Protein AF-0000000079730088 (afdb_homodimer)

Foldseek 3Di:
DDDDDDDDDPVVVVVLVVVCVVVVHDSVVSVVVVVVVVQLVVLLVVLQVCVQVVNDDLCVSCVSSVHDSVVSVVSCVVVVNCVVPDPVVSCVVVVVVVVD/DDDDDDDDDPVVVVVLVVVCVVVVHDSVVSVVVVVVVVQLVVLLVVLQVCVQVVNDDLCVSCVSSVHDSVVSVVSCVVVVNCVVPDPVVSCVVVVVVVVD

Solvent-accessible surface area (backbone atoms only — not comparable to full-atom values): 10701 Å² total; per-residue (Å²): 105,53,72,49,65,35,73,34,54,59,66,57,55,50,46,48,51,53,50,9,58,73,65,74,47,53,59,49,58,37,49,50,52,14,32,55,48,7,45,48,51,51,27,40,51,51,22,51,52,36,39,74,73,62,75,39,52,70,65,50,25,8,56,56,38,68,49,51,56,71,56,36,52,52,52,34,48,77,66,64,64,44,77,80,58,53,70,66,65,57,41,57,62,48,53,56,53,72,74,96,104,53,72,48,68,36,72,34,54,59,67,56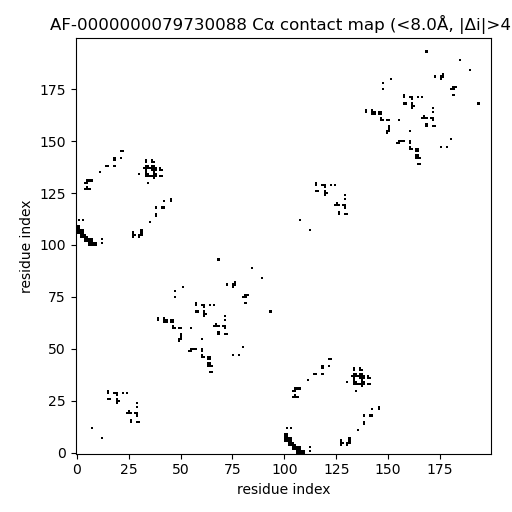,55,51,46,48,51,52,49,9,58,75,65,73,48,52,57,48,58,38,50,49,54,15,33,54,47,7,46,49,51,51,28,38,51,51,21,49,52,36,40,73,73,62,75,40,53,69,65,51,26,9,56,55,38,67,50,50,56,70,55,36,51,51,52,34,48,78,67,65,65,44,78,80,59,54,69,65,63,57,43,56,61,48,53,57,54,72,73,97

Nearest PDB structures (foldseek):
  7bhy-assembly1_A  TM=4.738E-01  e=1.564E+00  Bacillus subtilis subsp. subtilis str. 168
  7bhy-assembly2_C-2  TM=5.608E-01  e=4.029E+00  Bacillus subtilis subsp. subtilis str. 168
  7bhy-assembly1_B  TM=5.537E-01  e=4.811E+00  Bacillus subtilis subsp. subtilis str. 168
  6fal-assembly1_A  TM=3.778E-01  e=4.274E+00  Escherichia coli
  6o35-assembly1_B-2  TM=4.100E-01  e=5.745E+00  synthetic construct

InterPro domains:
  IPR005368 UPF0175 [PF03683] (29-95)

pLDDT: mean 87.79, std 20.15, range [32.09, 98.94]

Sequence (200 aa):
MPSISARVADETAADVDAVAELLDDDRSTTIRKALQEGLETLRIRVAVQRFQTGDVSVSEAAEIADCTVAEWLEIAHENNLTTQYAPEELADDAATVRELMPSISARVADETAADVDAVAELLDDDRSTTIRKALQEGLETLRIRVAVQRFQTGDVSVSEAAEIADCTVAEWLEIAHENNLTTQYAPEELADDAATVREL

Radius of gyration: 19.47 Å; Cα contacts (8 Å, |Δi|>4): 233; chains: 2; bounding box: 42×50×45 Å

Organism: NCBI:txid1457250

Structure (mmCIF, N/CA/C/O backbone):
data_AF-0000000079730088-model_v1
#
loop_
_entity.id
_entity.type
_entity.pdbx_description
1 polymer 'Uncharacterized protein'
#
loop_
_atom_site.group_PDB
_atom_site.id
_atom_site.type_symbol
_atom_site.label_atom_id
_atom_site.label_alt_id
_atom_site.label_comp_id
_atom_site.label_asym_id
_atom_site.label_entity_id
_atom_site.label_seq_id
_atom_site.pdbx_PDB_ins_code
_atom_site.Cartn_x
_atom_site.Cartn_y
_atom_site.Cartn_z
_atom_site.occupancy
_atom_site.B_iso_or_equiv
_atom_site.auth_seq_id
_atom_site.auth_comp_id
_atom_site.auth_asym_id
_atom_site.auth_atom_id
_atom_site.pdbx_PDB_model_num
ATOM 1 N N . MET A 1 1 ? 18.75 -0.177 13.523 1 88.94 1 MET A N 1
ATOM 2 C CA . MET A 1 1 ? 17.562 -0.76 12.922 1 88.94 1 MET A CA 1
ATOM 3 C C . MET A 1 1 ? 16.656 -1.362 13.992 1 88.94 1 MET A C 1
ATOM 5 O O . MET A 1 1 ? 16.953 -2.418 14.547 1 88.94 1 MET A O 1
ATOM 9 N N . PRO A 1 2 ? 15.664 -0.556 14.383 1 94.94 2 PRO A N 1
ATOM 10 C CA . PRO A 1 2 ? 14.742 -1.053 15.406 1 94.94 2 PRO A CA 1
ATOM 11 C C . PRO A 1 2 ? 13.789 -2.119 14.883 1 94.94 2 PRO A C 1
ATOM 13 O O . PRO A 1 2 ? 13.68 -2.307 13.664 1 94.94 2 PRO A O 1
ATOM 16 N N . SER A 1 3 ? 13.25 -2.867 15.875 1 96 3 SER A N 1
ATOM 17 C CA . SER A 1 3 ? 12.242 -3.863 15.531 1 96 3 SER A CA 1
ATOM 18 C C . SER A 1 3 ? 10.836 -3.297 15.672 1 96 3 SER A C 1
ATOM 20 O O . SER A 1 3 ? 10.539 -2.592 16.641 1 96 3 SER A O 1
ATOM 22 N N . ILE A 1 4 ? 9.969 -3.58 14.695 1 97 4 ILE A N 1
ATOM 23 C CA . ILE A 1 4 ? 8.555 -3.279 14.836 1 97 4 ILE A CA 1
ATOM 24 C C . ILE A 1 4 ? 7.777 -4.566 15.109 1 97 4 ILE A C 1
ATOM 26 O O . ILE A 1 4 ? 8.211 -5.652 14.711 1 97 4 ILE A O 1
ATOM 30 N N . SER A 1 5 ? 6.582 -4.414 15.82 1 96.88 5 SER A N 1
ATOM 31 C CA . SER A 1 5 ? 5.715 -5.555 16.109 1 96.88 5 SER A CA 1
ATOM 32 C C . SER A 1 5 ? 4.266 -5.117 16.281 1 96.88 5 SER A C 1
ATOM 34 O O . SER A 1 5 ? 3.998 -3.975 16.656 1 96.88 5 SER A O 1
ATOM 36 N N . ALA A 1 6 ? 3.422 -5.988 15.883 1 97.94 6 ALA A N 1
ATOM 37 C CA . ALA A 1 6 ? 1.988 -5.812 16.109 1 97.94 6 ALA A CA 1
ATOM 38 C C . ALA A 1 6 ? 1.261 -7.152 16.078 1 97.94 6 ALA A C 1
ATOM 40 O O . ALA A 1 6 ? 1.655 -8.07 15.359 1 97.94 6 ALA A O 1
ATOM 41 N N . ARG A 1 7 ? 0.267 -7.215 16.922 1 98.06 7 ARG A N 1
ATOM 42 C CA . ARG A 1 7 ? -0.634 -8.359 16.828 1 98.06 7 ARG A CA 1
ATOM 43 C C . ARG A 1 7 ? -1.602 -8.188 15.656 1 98.06 7 ARG A C 1
ATOM 45 O O . ARG A 1 7 ? -2.127 -7.094 15.43 1 98.06 7 ARG A O 1
ATOM 52 N N . VAL A 1 8 ? -1.726 -9.297 14.961 1 98.38 8 VAL A N 1
ATOM 53 C CA . VAL A 1 8 ? -2.557 -9.211 13.766 1 98.38 8 VAL A CA 1
ATOM 54 C C . VAL A 1 8 ? -3.574 -10.344 13.758 1 98.38 8 VAL A C 1
ATOM 56 O O . VAL A 1 8 ? -3.404 -11.344 14.461 1 98.38 8 VAL A O 1
ATOM 59 N N . ALA A 1 9 ? -4.684 -10.109 13 1 97.88 9 ALA A N 1
ATOM 60 C CA . ALA A 1 9 ? -5.637 -11.195 12.781 1 97.88 9 ALA A CA 1
ATOM 61 C C . ALA A 1 9 ? -4.957 -12.398 12.125 1 97.88 9 ALA A C 1
ATOM 63 O O . ALA A 1 9 ? -3.949 -12.242 11.438 1 97.88 9 ALA A O 1
ATOM 64 N N . ASP A 1 10 ? -5.52 -13.594 12.32 1 98.12 10 ASP A N 1
ATOM 65 C CA . ASP A 1 10 ? -4.988 -14.812 11.727 1 98.12 10 ASP A CA 1
ATOM 66 C C . ASP A 1 10 ? -4.918 -14.703 10.211 1 98.12 10 ASP A C 1
ATOM 68 O O . ASP A 1 10 ? -3.959 -15.172 9.586 1 98.12 10 ASP A O 1
ATOM 72 N N . GLU A 1 11 ? -5.883 -14.094 9.625 1 97.94 11 GLU A N 1
ATOM 73 C CA . GLU A 1 11 ? -5.945 -13.938 8.18 1 97.94 11 GLU A CA 1
ATOM 74 C C . GLU A 1 11 ? -4.793 -13.086 7.66 1 97.94 11 GLU A C 1
ATOM 76 O O . GLU A 1 11 ? -4.203 -13.391 6.625 1 97.94 11 GLU A O 1
ATOM 81 N N . THR A 1 12 ? -4.504 -12.023 8.359 1 98.44 12 THR A N 1
ATOM 82 C CA . THR A 1 12 ? -3.398 -11.156 7.965 1 98.44 12 THR A CA 1
ATOM 83 C C . THR A 1 12 ? -2.068 -11.898 8.055 1 98.44 12 THR A C 1
ATOM 85 O O . THR A 1 12 ? -1.218 -11.766 7.172 1 98.44 12 THR A O 1
ATOM 88 N N . ALA A 1 13 ? -1.907 -12.664 9.102 1 98.56 13 ALA A N 1
ATOM 89 C CA . ALA A 1 13 ? -0.69 -13.461 9.242 1 98.56 13 ALA A CA 1
ATOM 90 C C . ALA A 1 13 ? -0.552 -14.461 8.102 1 98.56 13 ALA A C 1
ATOM 92 O O . ALA A 1 13 ? 0.542 -14.656 7.57 1 98.56 13 ALA A O 1
ATOM 93 N N . ALA A 1 14 ? -1.654 -15.07 7.758 1 98.38 14 ALA A N 1
ATOM 94 C CA . ALA A 1 14 ? -1.646 -16 6.641 1 98.38 14 ALA A CA 1
ATOM 95 C C . ALA A 1 14 ? -1.31 -15.297 5.332 1 98.38 14 ALA A C 1
ATOM 97 O O . ALA A 1 14 ? -0.629 -15.859 4.469 1 98.38 14 ALA A O 1
ATOM 98 N N . ASP A 1 15 ? -1.795 -14.07 5.203 1 98.69 15 ASP A N 1
ATOM 99 C CA . ASP A 1 15 ? -1.517 -13.273 4.012 1 98.69 15 ASP A CA 1
ATOM 100 C C . ASP A 1 15 ? -0.03 -12.938 3.912 1 98.69 15 ASP A C 1
ATOM 102 O O . ASP A 1 15 ? 0.532 -12.906 2.816 1 98.69 15 ASP A O 1
ATOM 106 N N . VAL A 1 16 ? 0.618 -12.617 4.973 1 98.88 16 VAL A N 1
ATOM 107 C CA . VAL A 1 16 ? 2.055 -12.367 4.969 1 98.88 16 VAL A CA 1
ATOM 108 C C . VAL A 1 16 ? 2.789 -13.57 4.383 1 98.88 16 VAL A C 1
ATOM 110 O O . VAL A 1 16 ? 3.643 -13.422 3.504 1 98.88 16 VAL A O 1
ATOM 113 N N . ASP A 1 17 ? 2.375 -14.758 4.82 1 98.69 17 ASP A N 1
ATOM 114 C CA . ASP A 1 17 ? 3.037 -15.969 4.355 1 98.69 17 ASP A CA 1
ATOM 115 C C . ASP A 1 17 ? 2.758 -16.219 2.873 1 98.69 17 ASP A C 1
ATOM 117 O O . ASP A 1 17 ? 3.66 -16.594 2.121 1 98.69 17 ASP A O 1
ATOM 121 N N . ALA A 1 18 ? 1.492 -16.031 2.492 1 98.81 18 ALA A N 1
ATOM 122 C CA . ALA A 1 18 ? 1.122 -16.234 1.095 1 98.81 18 ALA A CA 1
ATOM 123 C C . ALA A 1 18 ? 1.873 -15.281 0.177 1 98.81 18 ALA A C 1
ATOM 125 O O . ALA A 1 18 ? 2.355 -15.68 -0.887 1 98.81 18 ALA A O 1
ATOM 126 N N . VAL A 1 19 ? 2.023 -14.039 0.552 1 98.88 19 VAL A N 1
ATOM 127 C CA . VAL A 1 19 ? 2.699 -13.031 -0.263 1 98.88 19 VAL A CA 1
ATOM 128 C C . VAL A 1 19 ? 4.203 -13.305 -0.276 1 98.88 19 VAL A C 1
ATOM 130 O O . VAL A 1 19 ? 4.863 -13.125 -1.302 1 98.88 19 VAL A O 1
ATOM 133 N N . ALA A 1 20 ? 4.715 -13.711 0.856 1 98.88 20 ALA A N 1
ATOM 134 C CA . ALA A 1 20 ? 6.125 -14.094 0.904 1 98.88 20 ALA A CA 1
ATOM 135 C C . ALA A 1 20 ? 6.43 -15.195 -0.109 1 98.88 20 ALA A C 1
ATOM 137 O O . ALA A 1 20 ? 7.461 -15.156 -0.784 1 98.88 20 ALA A O 1
ATOM 138 N N . GLU A 1 21 ? 5.496 -16.172 -0.146 1 98.69 21 GLU A N 1
ATOM 139 C CA . GLU A 1 21 ? 5.66 -17.25 -1.118 1 98.69 21 GLU A CA 1
ATOM 140 C C . GLU A 1 21 ? 5.582 -16.719 -2.547 1 98.69 21 GLU A C 1
ATOM 142 O O . GLU A 1 21 ? 6.398 -17.078 -3.395 1 98.69 21 GLU A O 1
ATOM 147 N N . LEU A 1 22 ? 4.582 -15.82 -2.76 1 98.44 22 LEU A N 1
ATOM 148 C CA . LEU A 1 22 ? 4.418 -15.234 -4.082 1 98.44 22 LEU A CA 1
ATOM 149 C C . LEU A 1 22 ? 5.695 -14.531 -4.527 1 98.44 22 LEU A C 1
ATOM 151 O O . LEU A 1 22 ? 6.066 -14.594 -5.703 1 98.44 22 LEU A O 1
ATOM 155 N N . LEU A 1 23 ? 6.418 -13.938 -3.609 1 98.44 23 LEU A N 1
ATOM 156 C CA . LEU A 1 23 ? 7.574 -13.102 -3.908 1 98.44 23 LEU A CA 1
ATOM 157 C C . LEU A 1 23 ? 8.867 -13.906 -3.812 1 98.44 23 LEU A C 1
ATOM 159 O O . LEU A 1 23 ? 9.945 -13.398 -4.121 1 98.44 23 LEU A O 1
ATOM 163 N N . ASP A 1 24 ? 8.734 -15.148 -3.443 1 98.19 24 ASP A N 1
ATOM 164 C CA . ASP A 1 24 ? 9.922 -15.945 -3.152 1 98.19 24 ASP A CA 1
ATOM 165 C C . ASP A 1 24 ? 10.836 -15.227 -2.162 1 98.19 24 ASP A C 1
ATOM 167 O O . ASP A 1 24 ? 12.039 -15.094 -2.406 1 98.19 24 ASP A O 1
ATOM 171 N N . ASP A 1 25 ? 10.359 -14.625 -1.109 1 98.44 25 ASP A N 1
ATOM 172 C CA . ASP A 1 25 ? 11.031 -13.898 -0.034 1 98.44 25 ASP A CA 1
ATOM 173 C C . ASP A 1 25 ? 10.82 -14.594 1.31 1 98.44 25 ASP A C 1
ATOM 175 O O . ASP A 1 25 ? 10 -15.508 1.419 1 98.44 25 ASP A O 1
ATOM 179 N N . ASP A 1 26 ? 11.602 -14.211 2.25 1 98.44 26 ASP A N 1
ATOM 180 C CA . ASP A 1 26 ? 11.297 -14.656 3.604 1 98.44 26 ASP A CA 1
ATOM 181 C C . ASP A 1 26 ? 10.281 -13.734 4.273 1 98.44 26 ASP A C 1
ATOM 183 O O . ASP A 1 26 ? 10.047 -12.617 3.807 1 98.44 26 ASP A O 1
ATOM 187 N N . ARG A 1 27 ? 9.719 -14.18 5.27 1 98.25 27 ARG A N 1
ATOM 188 C CA . ARG A 1 27 ? 8.633 -13.508 5.977 1 98.25 27 ARG A CA 1
ATOM 189 C C . ARG A 1 27 ? 9.047 -12.109 6.414 1 98.25 27 ARG A C 1
ATOM 191 O O . ARG A 1 27 ? 8.289 -11.148 6.23 1 98.25 27 ARG A O 1
ATOM 198 N N . SER A 1 28 ? 10.234 -11.93 6.941 1 98.19 28 SER A N 1
ATOM 199 C CA . SER A 1 28 ? 10.68 -10.648 7.477 1 98.19 28 SER A CA 1
ATOM 200 C C . SER A 1 28 ? 10.852 -9.609 6.371 1 98.19 28 SER A C 1
ATOM 202 O O . SER A 1 28 ? 10.516 -8.438 6.555 1 98.19 28 SER A O 1
ATOM 204 N N . THR A 1 29 ? 11.383 -10.109 5.285 1 98.56 29 THR A N 1
ATOM 205 C CA . THR A 1 29 ? 11.539 -9.242 4.121 1 98.56 29 THR A CA 1
ATOM 206 C C . THR A 1 29 ? 10.18 -8.805 3.58 1 98.56 29 THR A C 1
ATOM 208 O O . THR A 1 29 ? 9.984 -7.641 3.24 1 98.56 29 THR A O 1
ATOM 211 N N . THR A 1 30 ? 9.242 -9.711 3.521 1 98.81 30 THR A N 1
ATOM 212 C CA . THR A 1 30 ? 7.895 -9.422 3.039 1 98.81 30 THR A CA 1
ATOM 213 C C . THR A 1 30 ? 7.195 -8.422 3.953 1 98.81 30 THR A C 1
ATOM 215 O O . THR A 1 30 ? 6.527 -7.5 3.479 1 98.81 30 THR A O 1
ATOM 218 N N . ILE A 1 31 ? 7.352 -8.578 5.219 1 98.81 31 ILE A N 1
ATOM 219 C CA . ILE A 1 31 ? 6.773 -7.648 6.184 1 98.81 31 ILE A CA 1
ATOM 220 C C . ILE A 1 31 ? 7.332 -6.246 5.949 1 98.81 31 ILE A C 1
ATOM 222 O O . ILE A 1 31 ? 6.578 -5.27 5.918 1 98.81 31 ILE A O 1
ATOM 226 N N . ARG A 1 32 ? 8.648 -6.16 5.688 1 98.62 32 ARG A N 1
ATOM 227 C CA . ARG A 1 32 ? 9.281 -4.855 5.484 1 98.62 32 ARG A CA 1
ATOM 228 C C . ARG A 1 32 ? 8.773 -4.199 4.207 1 98.62 32 ARG A C 1
ATOM 230 O O . ARG A 1 32 ? 8.445 -3.008 4.203 1 98.62 32 ARG A O 1
ATOM 237 N N . LYS A 1 33 ? 8.734 -5 3.172 1 98.81 33 LYS A N 1
ATOM 238 C CA . LYS A 1 33 ? 8.25 -4.477 1.897 1 98.81 33 LYS A CA 1
ATOM 239 C C . LYS A 1 33 ? 6.793 -4.039 2 1 98.81 33 LYS A C 1
ATOM 241 O O . LYS A 1 33 ? 6.422 -2.971 1.512 1 98.81 33 LYS A O 1
ATOM 246 N N . ALA A 1 34 ? 5.961 -4.863 2.605 1 98.88 34 ALA A N 1
ATOM 247 C CA . ALA A 1 34 ? 4.539 -4.551 2.752 1 98.88 34 ALA A CA 1
ATOM 248 C C . ALA A 1 34 ? 4.34 -3.307 3.615 1 98.88 34 ALA A C 1
ATOM 250 O O . ALA A 1 34 ? 3.51 -2.451 3.297 1 98.88 34 ALA A O 1
ATOM 251 N N . LEU A 1 35 ? 5.078 -3.238 4.699 1 98.88 35 LEU A N 1
ATOM 252 C CA . LEU A 1 35 ? 4.977 -2.086 5.59 1 98.88 35 LEU A CA 1
ATOM 253 C C . LEU A 1 35 ? 5.316 -0.797 4.848 1 98.88 35 LEU A C 1
ATOM 255 O O . LEU A 1 35 ? 4.602 0.202 4.973 1 98.88 35 LEU A O 1
ATOM 259 N N . GLN A 1 36 ? 6.418 -0.808 4.051 1 98.81 36 GLN A N 1
ATOM 260 C CA . GLN A 1 36 ? 6.844 0.367 3.297 1 98.81 36 GLN A CA 1
ATOM 261 C C . GLN A 1 36 ? 5.773 0.792 2.293 1 98.81 36 GLN A C 1
ATOM 263 O O . GLN A 1 36 ? 5.41 1.967 2.227 1 98.81 36 GLN A O 1
ATOM 268 N N . GLU A 1 37 ? 5.27 -0.203 1.6 1 98.88 37 GLU A N 1
ATOM 269 C CA . GLU A 1 37 ? 4.211 0.088 0.638 1 98.88 37 GLU A CA 1
ATOM 270 C C . GLU A 1 37 ? 2.965 0.626 1.335 1 98.88 37 GLU A C 1
ATOM 272 O O . GLU A 1 37 ? 2.32 1.552 0.837 1 98.88 37 GLU A O 1
ATOM 277 N N . GLY A 1 38 ? 2.568 0.014 2.426 1 98.88 38 GLY A N 1
ATOM 278 C CA . GLY A 1 38 ? 1.374 0.408 3.154 1 98.88 38 GLY A CA 1
ATOM 279 C C . GLY A 1 38 ? 1.468 1.802 3.744 1 98.88 38 GLY A C 1
ATOM 280 O O . GLY A 1 38 ? 0.49 2.553 3.736 1 98.88 38 GLY A O 1
ATOM 281 N N . LEU A 1 39 ? 2.666 2.102 4.27 1 98.94 39 LEU A N 1
ATOM 282 C CA . LEU A 1 39 ? 2.865 3.439 4.816 1 98.94 39 LEU A CA 1
ATOM 283 C C . LEU A 1 39 ? 2.738 4.496 3.723 1 98.94 39 LEU A C 1
ATOM 285 O O . LEU A 1 39 ? 2.133 5.547 3.939 1 98.94 39 LEU A O 1
ATOM 289 N N . GLU A 1 40 ? 3.34 4.242 2.568 1 98.81 40 GLU A N 1
ATOM 290 C CA . GLU A 1 40 ? 3.203 5.156 1.438 1 98.81 40 GLU A CA 1
ATOM 291 C C . GLU A 1 40 ? 1.738 5.336 1.05 1 98.81 40 GLU A C 1
ATOM 293 O O . GLU A 1 40 ? 1.277 6.461 0.849 1 98.81 40 GLU A O 1
ATOM 298 N N . THR A 1 41 ? 0.996 4.277 1.033 1 98.75 41 THR A N 1
ATOM 299 C CA . THR A 1 41 ? -0.417 4.301 0.67 1 98.75 41 THR A CA 1
ATOM 300 C C . THR A 1 41 ? -1.218 5.133 1.667 1 98.75 41 THR A C 1
ATOM 302 O O . THR A 1 41 ? -2.057 5.945 1.272 1 98.75 41 THR A O 1
ATOM 305 N N . LEU A 1 42 ? -0.966 4.938 2.893 1 98.88 42 LEU A N 1
ATOM 306 C CA . LEU A 1 42 ? -1.697 5.652 3.934 1 98.88 42 LEU A CA 1
ATOM 307 C C . LEU A 1 42 ? -1.385 7.145 3.891 1 98.88 42 LEU A C 1
ATOM 309 O O . LEU A 1 42 ? -2.279 7.977 4.059 1 98.88 42 LEU A O 1
ATOM 313 N N . ARG A 1 43 ? -0.088 7.488 3.676 1 98.88 43 ARG A N 1
ATOM 314 C CA . ARG A 1 43 ? 0.285 8.891 3.533 1 98.88 43 ARG A CA 1
ATOM 315 C C . ARG A 1 43 ? -0.481 9.547 2.389 1 98.88 43 ARG A C 1
ATOM 317 O O . ARG A 1 43 ? -1.015 10.648 2.543 1 98.88 43 ARG A O 1
ATOM 324 N N . ILE A 1 44 ? -0.52 8.883 1.31 1 98.75 44 ILE A N 1
ATOM 325 C CA . ILE A 1 44 ? -1.167 9.422 0.12 1 98.75 44 ILE A CA 1
ATOM 326 C C . ILE A 1 44 ? -2.66 9.609 0.383 1 98.75 44 ILE A C 1
ATOM 328 O O . ILE A 1 44 ? -3.248 10.617 -0.008 1 98.75 44 ILE A O 1
ATOM 332 N N . ARG A 1 45 ? -3.273 8.648 1.023 1 98.56 45 ARG A N 1
ATOM 333 C CA . ARG A 1 45 ? -4.695 8.742 1.334 1 98.56 45 ARG A CA 1
ATOM 334 C C . ARG A 1 45 ? -4.992 9.961 2.199 1 98.56 45 ARG A C 1
ATOM 336 O O . ARG A 1 45 ? -5.965 10.68 1.961 1 98.56 45 ARG A O 1
ATOM 343 N N . VAL A 1 46 ? -4.184 10.156 3.172 1 98.62 46 VAL A N 1
ATOM 344 C CA . VAL A 1 46 ? -4.352 11.32 4.035 1 98.62 46 VAL A CA 1
ATOM 345 C C . VAL A 1 46 ? -4.176 12.602 3.221 1 98.62 46 VAL A C 1
ATOM 347 O O . VAL A 1 46 ? -4.973 13.539 3.334 1 98.62 46 VAL A O 1
ATOM 350 N N . ALA A 1 47 ? -3.068 12.641 2.439 1 98.62 47 ALA A N 1
ATOM 351 C CA . ALA A 1 47 ? -2.777 13.812 1.617 1 98.62 47 ALA A CA 1
ATOM 352 C C . ALA A 1 47 ? -3.932 14.117 0.667 1 98.62 47 ALA A C 1
ATOM 354 O O . ALA A 1 47 ? -4.348 15.273 0.532 1 98.62 47 ALA A O 1
ATOM 355 N N . VAL A 1 48 ? -4.473 13.109 0.06 1 98.19 48 VAL A N 1
ATOM 356 C CA . VAL A 1 48 ? -5.578 13.258 -0.88 1 98.19 48 VAL A CA 1
ATOM 357 C C . VAL A 1 48 ? -6.797 13.828 -0.16 1 98.19 48 VAL A C 1
ATOM 359 O O . VAL A 1 48 ? -7.438 14.758 -0.651 1 98.19 48 VAL A O 1
ATOM 362 N N . GLN A 1 49 ? -7.113 13.281 0.951 1 97.94 49 GLN A N 1
ATOM 363 C CA . GLN A 1 49 ? -8.273 13.727 1.719 1 97.94 49 GLN A CA 1
ATOM 364 C C . GLN A 1 49 ? -8.133 15.188 2.127 1 97.94 49 GLN A C 1
ATOM 366 O O . GLN A 1 49 ? -9.062 15.984 1.944 1 97.94 49 GLN A O 1
ATOM 371 N N . ARG A 1 50 ? -6.98 15.492 2.658 1 97.75 50 ARG A N 1
ATOM 372 C CA . ARG A 1 50 ? -6.773 16.844 3.148 1 97.75 50 ARG A CA 1
ATOM 373 C C . ARG A 1 50 ? -6.723 17.844 1.995 1 97.75 50 ARG A C 1
ATOM 375 O O . ARG A 1 50 ? -7.16 18.984 2.139 1 97.75 50 ARG A O 1
ATOM 382 N N . PHE A 1 51 ? -6.18 17.438 0.916 1 97 51 PHE A N 1
ATOM 383 C CA . PHE A 1 51 ? -6.141 18.281 -0.269 1 97 51 PHE A CA 1
ATOM 384 C C . PHE A 1 51 ? -7.543 18.5 -0.832 1 97 51 PHE A C 1
ATOM 386 O O . PHE A 1 51 ? -7.91 19.625 -1.189 1 97 51 PHE A O 1
ATOM 393 N N . GLN A 1 52 ? -8.281 17.484 -0.903 1 95.31 52 GLN A N 1
ATOM 394 C CA . GLN A 1 52 ? -9.648 17.516 -1.426 1 95.31 52 GLN A CA 1
ATOM 395 C C . GLN A 1 52 ? -10.523 18.453 -0.603 1 95.31 52 GLN A C 1
ATOM 397 O O . GLN A 1 52 ? -11.406 19.125 -1.146 1 95.31 52 GLN A O 1
ATOM 402 N N . THR A 1 53 ? -10.312 18.531 0.702 1 95.56 53 THR A N 1
ATOM 403 C CA . THR A 1 53 ? -11.125 19.359 1.589 1 95.56 53 THR A CA 1
ATOM 404 C C . THR A 1 53 ? -10.594 20.797 1.619 1 95.56 53 THR A C 1
ATOM 406 O O . THR A 1 53 ? -11.203 21.672 2.238 1 95.56 53 THR A O 1
ATOM 409 N N . GLY A 1 54 ? -9.43 20.938 1.031 1 94 54 GLY A N 1
ATOM 410 C CA . GLY A 1 54 ? -8.844 22.281 0.985 1 94 54 GLY A CA 1
ATOM 411 C C . GLY A 1 54 ? -8.047 22.625 2.227 1 94 54 GLY A C 1
ATOM 412 O O . GLY A 1 54 ? -7.707 23.781 2.453 1 94 54 GLY A O 1
ATOM 413 N N . ASP A 1 55 ? -7.699 21.625 2.99 1 96.81 55 ASP A N 1
ATOM 414 C CA . ASP A 1 55 ? -7.008 21.828 4.258 1 96.81 55 ASP A CA 1
ATOM 415 C C . ASP A 1 55 ? -5.516 22.078 4.039 1 96.81 55 ASP A C 1
ATOM 417 O O . ASP A 1 55 ? -4.828 22.594 4.922 1 96.81 55 ASP A O 1
ATOM 421 N N . VAL A 1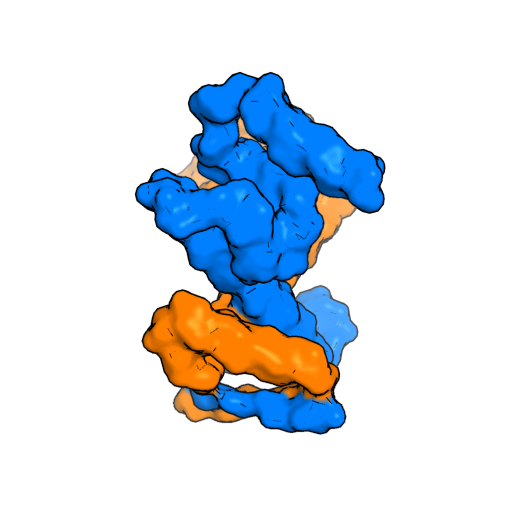 56 ? -5.027 21.656 2.871 1 97 56 VAL A N 1
ATOM 422 C CA . VAL A 1 56 ? -3.594 21.781 2.631 1 97 56 VAL A CA 1
ATOM 423 C C . VAL A 1 56 ? -3.348 22.266 1.204 1 97 56 VAL A C 1
ATOM 425 O O . VAL A 1 56 ? -4.184 22.062 0.32 1 97 56 VAL A O 1
ATOM 428 N N . SER A 1 57 ? -2.195 22.938 1.013 1 95.75 57 SER A N 1
ATOM 429 C CA . SER A 1 57 ? -1.731 23.359 -0.308 1 95.75 57 SER A CA 1
ATOM 430 C C . SER A 1 57 ? -1.082 22.203 -1.054 1 95.75 57 SER A C 1
ATOM 432 O O . SER A 1 57 ? -0.911 21.109 -0.496 1 95.75 57 SER A O 1
ATOM 434 N N . VAL A 1 58 ? -0.76 22.5 -2.238 1 95.44 58 VAL A N 1
ATOM 435 C CA . VAL A 1 58 ? -0.051 21.531 -3.064 1 95.44 58 VAL A CA 1
ATOM 436 C C . VAL A 1 58 ? 1.242 21.109 -2.371 1 95.44 58 VAL A C 1
ATOM 438 O O . VAL A 1 58 ? 1.536 19.922 -2.264 1 95.44 58 VAL A O 1
ATOM 441 N N . SER A 1 59 ? 2.012 22.031 -1.868 1 96.81 59 SER A N 1
ATOM 442 C CA . SER A 1 59 ? 3.303 21.75 -1.246 1 96.81 59 SER A CA 1
ATOM 443 C C . SER A 1 59 ? 3.131 20.984 0.058 1 96.81 59 SER A C 1
ATOM 445 O O . SER A 1 59 ? 3.916 20.078 0.363 1 96.81 59 SER A O 1
ATOM 447 N N . GLU A 1 60 ? 2.105 21.297 0.775 1 97.94 60 GLU A N 1
ATOM 448 C CA . GLU A 1 60 ? 1.826 20.594 2.027 1 97.94 60 GLU A CA 1
ATOM 449 C C . GLU A 1 60 ? 1.379 19.172 1.771 1 97.94 60 GLU A C 1
ATOM 451 O O . GLU A 1 60 ? 1.764 18.25 2.502 1 97.94 60 GLU A O 1
ATOM 456 N N . ALA A 1 61 ? 0.55 19.031 0.821 1 98.31 61 ALA A N 1
ATOM 457 C CA . ALA A 1 61 ? 0.106 17.688 0.448 1 98.31 61 ALA A CA 1
ATOM 458 C C . ALA A 1 61 ? 1.287 16.812 0.037 1 98.31 61 ALA A C 1
ATOM 460 O O . ALA A 1 61 ? 1.388 15.656 0.456 1 98.31 61 ALA A O 1
ATOM 461 N N . ALA A 1 62 ? 2.176 17.406 -0.751 1 98.31 62 ALA A N 1
ATOM 462 C CA . ALA A 1 62 ? 3.389 16.703 -1.151 1 98.31 62 ALA A CA 1
ATOM 463 C C . ALA A 1 62 ? 4.219 16.297 0.066 1 98.31 62 ALA A C 1
ATOM 465 O O . ALA A 1 62 ? 4.77 15.203 0.118 1 98.31 62 ALA A O 1
ATOM 466 N N . GLU A 1 63 ? 4.309 17.156 0.979 1 98.56 63 GLU A N 1
ATOM 467 C CA . GLU A 1 63 ? 5.043 16.875 2.211 1 98.56 63 GLU A CA 1
ATOM 468 C C . GLU A 1 63 ? 4.41 15.727 2.984 1 98.56 63 GLU A C 1
ATOM 470 O O . GLU A 1 63 ? 5.109 14.836 3.467 1 98.56 63 GLU A O 1
ATOM 475 N N . ILE A 1 64 ? 3.088 15.758 3.088 1 98.62 64 ILE A N 1
ATOM 476 C CA . ILE A 1 64 ? 2.367 14.695 3.779 1 98.62 64 ILE A CA 1
ATOM 477 C C . ILE A 1 64 ? 2.605 13.359 3.068 1 98.62 64 ILE A C 1
ATOM 479 O O . IL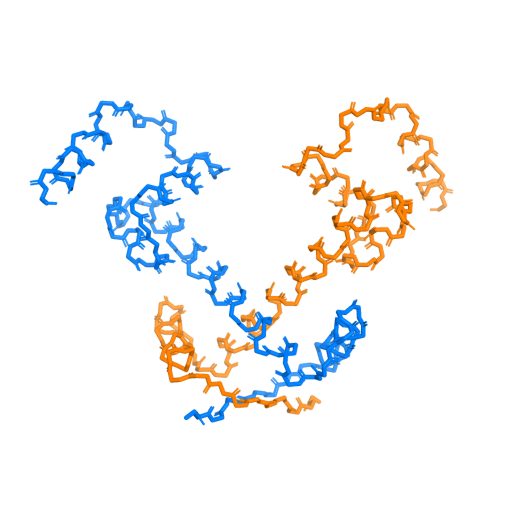E A 1 64 ? 2.906 12.352 3.709 1 98.62 64 ILE A O 1
ATOM 483 N N . ALA A 1 65 ? 2.512 13.352 1.785 1 98.69 65 ALA A N 1
ATOM 484 C CA . ALA A 1 65 ? 2.67 12.156 0.964 1 98.69 65 ALA A CA 1
ATOM 485 C C . ALA A 1 65 ? 4.133 11.734 0.891 1 98.69 65 ALA A C 1
ATOM 487 O O . ALA A 1 65 ? 4.445 10.625 0.447 1 98.69 65 ALA A O 1
ATOM 488 N N . ASP A 1 66 ? 4.996 12.57 1.341 1 98.38 66 ASP A N 1
ATOM 489 C CA . ASP A 1 66 ? 6.438 12.352 1.306 1 98.38 66 ASP A CA 1
ATOM 490 C C . ASP A 1 66 ? 6.926 12.133 -0.126 1 98.38 66 ASP A C 1
ATOM 492 O O . ASP A 1 66 ? 7.578 11.133 -0.421 1 98.38 66 ASP A O 1
ATOM 496 N N . CYS A 1 67 ? 6.633 13.086 -0.947 1 98.25 67 CYS A N 1
ATOM 497 C CA . CYS A 1 67 ? 7.016 13.047 -2.354 1 98.25 67 CYS A CA 1
ATOM 498 C C . CYS A 1 67 ? 7.277 14.453 -2.883 1 98.25 67 CYS A C 1
ATOM 500 O O . CYS A 1 67 ? 7.074 15.438 -2.17 1 98.25 67 CYS A O 1
ATOM 502 N N . THR A 1 68 ? 7.797 14.492 -4.078 1 97.81 68 THR A N 1
ATOM 503 C CA . THR A 1 68 ? 8.008 15.797 -4.695 1 97.81 68 THR A CA 1
ATOM 504 C C . THR A 1 68 ? 6.684 16.422 -5.121 1 97.81 68 THR A C 1
ATOM 506 O O . THR A 1 68 ? 5.68 15.719 -5.258 1 97.81 68 THR A O 1
ATOM 509 N N . VAL A 1 69 ? 6.672 17.688 -5.336 1 96.88 69 VAL A N 1
ATOM 510 C CA . VAL A 1 69 ? 5.488 18.391 -5.824 1 96.88 69 VAL A CA 1
ATOM 511 C C . VAL A 1 69 ? 5.066 17.812 -7.172 1 96.88 69 VAL A C 1
ATOM 513 O O . VAL A 1 69 ? 3.873 17.625 -7.426 1 96.88 69 VAL A O 1
ATOM 516 N N . ALA A 1 70 ? 6.039 17.469 -7.965 1 96 70 ALA A N 1
ATOM 517 C CA . ALA A 1 70 ? 5.738 16.891 -9.273 1 96 70 ALA A CA 1
ATOM 518 C C . ALA A 1 70 ? 5.008 15.562 -9.141 1 96 70 ALA A C 1
ATOM 520 O O . ALA A 1 70 ? 4.02 15.312 -9.836 1 96 70 ALA A O 1
ATOM 521 N N . GLU A 1 71 ? 5.473 14.789 -8.25 1 97.56 71 GLU A N 1
ATOM 522 C CA . GLU A 1 71 ? 4.832 13.5 -7.984 1 97.56 71 GLU A CA 1
ATOM 523 C C . GLU A 1 71 ? 3.428 13.688 -7.422 1 97.56 71 GLU A C 1
ATOM 525 O O . GLU A 1 71 ? 2.502 12.961 -7.793 1 97.56 71 GLU A O 1
ATOM 530 N N . TRP A 1 72 ? 3.289 14.625 -6.582 1 97.62 72 TRP A N 1
ATOM 531 C CA . TRP A 1 72 ? 1.979 14.898 -6.004 1 97.62 72 TRP A CA 1
ATOM 532 C C . TRP A 1 72 ? 0.992 15.344 -7.078 1 97.62 72 TRP A C 1
ATOM 534 O O . TRP A 1 72 ? -0.164 14.914 -7.082 1 97.62 72 TRP A O 1
ATOM 544 N N . LEU A 1 73 ? 1.403 16.141 -7.938 1 94.88 73 LEU A N 1
ATOM 545 C CA . LEU A 1 73 ? 0.515 16.625 -8.992 1 94.88 73 LEU A CA 1
ATOM 546 C C . LEU A 1 73 ? 0.034 15.477 -9.867 1 94.88 73 LEU A C 1
ATOM 548 O O . LEU A 1 73 ? -1.11 15.477 -10.32 1 94.88 73 LEU A O 1
ATOM 552 N N . GLU A 1 74 ? 0.904 14.523 -10.086 1 94.62 74 GLU A N 1
ATOM 553 C CA . GLU A 1 74 ? 0.49 13.32 -10.797 1 94.62 74 GLU A CA 1
ATOM 554 C C . GLU A 1 74 ? -0.551 12.539 -10 1 94.62 74 GLU A C 1
ATOM 556 O O . GLU A 1 74 ? -1.563 12.102 -10.555 1 94.62 74 GLU A O 1
ATOM 561 N N . ILE A 1 75 ? -0.308 12.375 -8.781 1 96.19 75 ILE A N 1
ATOM 562 C CA . ILE A 1 75 ? -1.224 11.664 -7.891 1 96.19 75 ILE A CA 1
ATOM 563 C C . ILE A 1 75 ? -2.572 12.383 -7.863 1 96.19 75 ILE A C 1
ATOM 565 O O . ILE A 1 75 ? -3.623 11.742 -7.969 1 96.19 75 ILE A O 1
ATOM 569 N N . ALA A 1 76 ? -2.514 13.688 -7.703 1 94.81 76 ALA A N 1
ATOM 570 C CA . ALA A 1 76 ? -3.729 14.5 -7.672 1 94.81 76 ALA A CA 1
ATOM 571 C C . ALA A 1 76 ? -4.523 14.359 -8.969 1 94.81 76 ALA A C 1
ATOM 573 O O . ALA A 1 76 ? -5.75 14.266 -8.938 1 94.81 76 ALA A O 1
ATOM 574 N N . HIS A 1 77 ? -3.805 14.352 -10.055 1 90.44 77 HIS A N 1
ATOM 575 C CA . HIS A 1 77 ? -4.445 14.172 -11.359 1 90.44 77 HIS A CA 1
ATOM 576 C C . HIS A 1 77 ? -5.129 12.812 -11.453 1 90.44 77 HIS A C 1
ATOM 578 O O . HIS A 1 77 ? -6.289 12.727 -11.859 1 90.44 77 HIS A O 1
ATOM 584 N N . GLU A 1 78 ? -4.473 11.812 -11.039 1 89.69 78 GLU A N 1
ATOM 585 C CA . GLU A 1 78 ? -5 10.453 -11.094 1 89.69 78 GLU A CA 1
ATOM 586 C C . GLU A 1 78 ? -6.223 10.297 -10.195 1 89.69 78 GLU A C 1
ATOM 588 O O . GLU A 1 78 ? -7.074 9.445 -10.445 1 89.69 78 GLU A O 1
ATOM 593 N N . ASN A 1 79 ? -6.234 11.109 -9.203 1 92.06 79 ASN A N 1
ATOM 594 C CA . ASN A 1 79 ? -7.359 11.07 -8.273 1 92.06 79 ASN A CA 1
ATOM 595 C C . ASN A 1 79 ? -8.406 12.133 -8.617 1 92.06 79 ASN A C 1
ATOM 597 O O . ASN A 1 79 ? -9.281 12.43 -7.805 1 92.06 79 ASN A O 1
ATOM 601 N N . ASN A 1 80 ? -8.234 12.781 -9.734 1 89.62 80 ASN A N 1
ATOM 602 C CA . ASN A 1 80 ? -9.18 13.75 -10.281 1 89.62 80 ASN A CA 1
ATOM 603 C C . ASN A 1 80 ? -9.328 14.969 -9.375 1 89.62 80 ASN A C 1
ATOM 605 O O . ASN A 1 80 ? -10.438 15.453 -9.156 1 89.62 80 ASN A O 1
ATOM 609 N N . LEU A 1 81 ? -8.359 15.414 -8.836 1 90.88 81 LEU A N 1
ATOM 610 C CA . LEU A 1 81 ? -8.391 16.547 -7.914 1 90.88 81 LEU A CA 1
ATOM 611 C C . LEU A 1 81 ? -7.953 17.828 -8.617 1 90.88 81 LEU A C 1
ATOM 613 O O . LEU A 1 81 ? -8.039 18.922 -8.039 1 90.88 81 LEU A O 1
ATOM 617 N N . THR A 1 82 ? -7.305 17.859 -9.688 1 80.56 82 THR A N 1
ATOM 618 C CA . THR A 1 82 ? -6.738 19.016 -10.359 1 80.56 82 THR A CA 1
ATOM 619 C C . THR A 1 82 ? -7.668 19.516 -11.461 1 80.56 82 THR A C 1
ATOM 621 O O . THR A 1 82 ? -7.352 20.469 -12.164 1 80.56 82 THR A O 1
ATOM 624 N N . THR A 1 83 ? -8.852 18.969 -11.617 1 63.03 83 THR A N 1
ATOM 625 C CA . THR A 1 83 ? -9.656 19.484 -12.727 1 63.03 83 THR A CA 1
ATOM 626 C C . THR A 1 83 ? -9.711 21 -12.688 1 63.03 83 THR A C 1
ATOM 628 O O . THR A 1 83 ? -9.664 21.656 -13.734 1 63.03 83 THR A O 1
ATOM 631 N N . GLN A 1 84 ? -10.047 21.453 -11.516 1 53.44 84 GLN A N 1
ATOM 632 C CA . GLN A 1 84 ? -10.383 22.875 -11.547 1 53.44 84 GLN A CA 1
ATOM 633 C C . GLN A 1 84 ? -9.133 23.734 -11.711 1 53.44 84 GLN A C 1
ATOM 635 O O . GLN A 1 84 ? -9.227 24.953 -11.891 1 53.44 84 GLN A O 1
ATOM 640 N N . TYR A 1 85 ? -7.988 23.312 -11.164 1 51.12 85 TYR A N 1
ATOM 641 C CA . TYR A 1 85 ? -6.887 24.266 -11.141 1 51.12 85 TYR A CA 1
ATOM 642 C C . TYR A 1 85 ? -6.25 24.406 -12.516 1 51.12 85 TYR A C 1
ATOM 644 O O . TYR A 1 85 ? -5.957 23.406 -13.172 1 51.12 85 TYR A O 1
ATOM 652 N N . ALA A 1 86 ? -6.527 25.453 -13.203 1 45.84 86 ALA A N 1
ATOM 653 C CA . ALA A 1 86 ? -5.84 25.906 -14.414 1 45.84 86 ALA A CA 1
ATOM 654 C C . ALA A 1 86 ? -4.34 25.656 -14.32 1 45.84 86 ALA A C 1
ATOM 656 O O . ALA A 1 86 ? -3.746 25.797 -13.25 1 45.84 86 ALA A O 1
ATOM 657 N N . PRO A 1 87 ? -3.688 24.75 -15.211 1 47.75 87 PRO A N 1
ATOM 658 C CA . PRO A 1 87 ? -2.232 24.594 -15.258 1 47.75 87 PRO A CA 1
ATOM 659 C C . PRO A 1 87 ? -1.486 25.844 -14.805 1 47.75 87 PRO A C 1
ATOM 661 O O . PRO A 1 87 ? -0.371 25.75 -14.281 1 47.75 87 PRO A O 1
ATOM 664 N N . GLU A 1 88 ? -1.99 26.922 -15.125 1 44.38 88 GLU A N 1
ATOM 665 C CA . GLU A 1 88 ? -1.357 28.219 -14.859 1 44.38 88 GLU A CA 1
ATOM 666 C C . GLU A 1 88 ? -1.222 28.469 -13.367 1 44.38 88 GLU A C 1
ATOM 668 O O . GLU A 1 88 ? -0.257 29.094 -12.922 1 44.38 88 GLU A O 1
ATOM 673 N N . GLU A 1 89 ? -2.168 28.141 -12.594 1 48.19 89 GLU A N 1
ATOM 674 C CA . GLU A 1 89 ? -2.064 28.438 -11.164 1 48.19 89 GLU A CA 1
ATOM 675 C C . GLU A 1 89 ? -1.162 27.422 -10.461 1 48.19 89 GLU A C 1
ATOM 677 O O . GLU A 1 89 ? -0.505 27.75 -9.469 1 48.19 89 GLU A O 1
ATOM 682 N N . LEU A 1 90 ? -1.111 26.188 -10.859 1 49.97 90 LEU A N 1
ATOM 683 C CA . LEU A 1 90 ? -0.172 25.203 -10.328 1 49.97 90 LEU A CA 1
ATOM 684 C C . LEU A 1 90 ? 1.25 25.516 -10.781 1 49.97 90 LEU A C 1
ATOM 686 O O . LEU A 1 90 ? 2.211 25.266 -10.055 1 49.97 90 LEU A O 1
ATOM 690 N N . ALA A 1 91 ? 1.44 25.922 -12 1 47 91 ALA A N 1
ATOM 691 C CA . ALA A 1 91 ? 2.719 26.359 -12.555 1 47 91 ALA A CA 1
ATOM 692 C C . ALA A 1 91 ? 3.301 27.516 -11.734 1 47 91 ALA A C 1
ATOM 694 O O . ALA A 1 91 ? 4.52 27.594 -11.555 1 47 91 ALA A O 1
ATOM 695 N N . ASP A 1 92 ? 2.48 28.422 -11.445 1 44.72 92 ASP A N 1
ATOM 696 C CA . ASP A 1 92 ? 3.029 29.531 -10.688 1 44.72 92 ASP A CA 1
ATOM 697 C C . ASP A 1 92 ? 3.639 29.062 -9.367 1 44.72 92 ASP A C 1
ATOM 699 O O . ASP A 1 92 ? 4.691 29.547 -8.953 1 44.72 92 ASP A O 1
ATOM 703 N N . ASP A 1 93 ? 2.99 28.031 -8.781 1 45.97 93 ASP A N 1
ATOM 704 C CA . ASP A 1 93 ? 3.605 27.578 -7.543 1 45.97 93 ASP A CA 1
ATOM 705 C C . ASP A 1 93 ? 4.789 26.641 -7.82 1 45.97 93 ASP A C 1
ATOM 707 O O . ASP A 1 93 ? 5.734 26.594 -7.031 1 45.97 93 ASP A O 1
ATOM 711 N N . ALA A 1 94 ? 4.836 25.891 -8.898 1 47.28 94 ALA A N 1
ATOM 712 C CA . ALA A 1 94 ? 5.988 25.062 -9.281 1 47.28 94 ALA A CA 1
ATOM 713 C C . ALA A 1 94 ? 7.105 25.938 -9.852 1 47.28 94 ALA A C 1
ATOM 715 O O . ALA A 1 94 ? 8.281 25.594 -9.742 1 47.28 94 ALA A O 1
ATOM 716 N N . ALA A 1 95 ? 6.844 26.984 -10.586 1 42.97 95 ALA A N 1
ATOM 717 C CA . ALA A 1 95 ? 7.859 27.922 -11.07 1 42.97 95 ALA A CA 1
ATOM 718 C C . ALA A 1 95 ? 8.695 28.469 -9.914 1 42.97 95 ALA A C 1
ATOM 720 O O . ALA A 1 95 ? 9.883 28.75 -10.078 1 42.97 95 ALA A O 1
ATOM 721 N N . THR A 1 96 ? 8.117 28.672 -8.805 1 39.72 96 THR A N 1
ATOM 722 C CA . THR A 1 96 ? 8.922 29.156 -7.688 1 39.72 96 THR A CA 1
ATOM 723 C C . THR A 1 96 ? 9.891 28.078 -7.215 1 39.72 96 THR A C 1
ATOM 725 O O . THR A 1 96 ? 11.008 28.375 -6.801 1 39.72 96 THR A O 1
ATOM 728 N N . VAL A 1 97 ? 9.617 26.766 -7.359 1 38.12 97 VAL A N 1
ATOM 729 C CA . VAL A 1 97 ? 10.492 25.719 -6.84 1 38.12 97 VAL A CA 1
ATOM 730 C C . VAL A 1 97 ? 11.609 25.438 -7.844 1 38.12 97 VAL A C 1
ATOM 732 O O . VAL A 1 97 ? 12.75 25.172 -7.457 1 38.12 97 VAL A O 1
ATOM 735 N N . ARG A 1 98 ? 11.398 25.531 -9.094 1 41.88 98 ARG A N 1
ATOM 736 C CA . ARG A 1 98 ? 12.531 25.344 -9.992 1 41.88 98 ARG A CA 1
ATOM 737 C C . ARG A 1 98 ? 13.492 26.531 -9.898 1 41.88 98 ARG A C 1
ATOM 739 O O . ARG A 1 98 ? 14.594 26.484 -10.453 1 41.88 98 ARG A O 1
ATOM 746 N N . GLU A 1 99 ? 12.969 27.641 -9.594 1 35.75 99 GLU A N 1
ATOM 747 C CA . GLU A 1 99 ? 13.891 28.766 -9.508 1 35.75 99 GLU A CA 1
ATOM 748 C C . GLU A 1 99 ? 14.68 28.734 -8.203 1 35.75 99 GLU A C 1
ATOM 750 O O . GLU A 1 99 ? 15.578 29.562 -7.988 1 35.75 99 GLU A O 1
ATOM 755 N N . LEU A 1 100 ? 14.156 27.812 -7.301 1 32.5 100 LEU A N 1
ATOM 756 C CA . LEU A 1 100 ? 15.125 27.734 -6.211 1 32.5 100 LEU A CA 1
ATOM 757 C C . LEU A 1 100 ? 16.156 26.656 -6.48 1 32.5 100 LEU A C 1
ATOM 759 O O . LEU A 1 100 ? 15.805 25.516 -6.789 1 32.5 100 LEU A O 1
ATOM 763 N N . MET B 1 1 ? -4.77 -14.445 17.438 1 88.81 1 MET B N 1
ATOM 764 C CA . MET B 1 1 ? -4.113 -13.32 16.781 1 88.81 1 MET B CA 1
ATOM 765 C C . MET B 1 1 ? -2.609 -13.336 17.047 1 88.81 1 MET B C 1
ATOM 767 O O . MET B 1 1 ? -2.17 -13.055 18.156 1 88.81 1 MET B O 1
ATOM 771 N N . PRO B 1 2 ? -1.884 -13.867 16.062 1 94.81 2 PRO B N 1
ATOM 772 C CA . PRO B 1 2 ? -0.431 -13.922 16.234 1 94.81 2 PRO B CA 1
ATOM 773 C C . PRO B 1 2 ? 0.231 -12.555 16.109 1 94.81 2 PRO B C 1
ATOM 775 O O . PRO B 1 2 ? -0.401 -11.602 15.641 1 94.81 2 PRO B O 1
ATOM 778 N N . SER B 1 3 ? 1.459 -12.516 16.672 1 96 3 SER B N 1
ATOM 779 C CA . SER B 1 3 ? 2.258 -11.305 16.547 1 96 3 SER B CA 1
ATOM 780 C C . SER B 1 3 ? 3.201 -11.391 15.344 1 96 3 SER B C 1
ATOM 782 O O . SER B 1 3 ? 3.812 -12.43 15.102 1 96 3 SER B O 1
ATOM 784 N N . ILE B 1 4 ? 3.289 -10.297 14.578 1 96.88 4 ILE B N 1
ATOM 785 C CA . ILE B 1 4 ? 4.32 -10.195 13.555 1 96.88 4 ILE B CA 1
ATOM 786 C C . ILE B 1 4 ? 5.418 -9.234 14.016 1 96.88 4 ILE B C 1
ATOM 788 O O . ILE B 1 4 ? 5.164 -8.344 14.828 1 96.88 4 ILE B O 1
ATOM 792 N N . SER B 1 5 ? 6.688 -9.469 13.469 1 96.94 5 SER B N 1
ATOM 793 C CA . SER B 1 5 ? 7.809 -8.594 13.789 1 96.94 5 SER B CA 1
ATOM 794 C C . SER B 1 5 ? 8.852 -8.602 12.68 1 96.94 5 SER B C 1
ATOM 796 O O . SER B 1 5 ? 8.953 -9.57 11.922 1 96.94 5 SER B O 1
ATOM 798 N N . ALA B 1 6 ? 9.477 -7.504 12.539 1 97.94 6 ALA B N 1
ATOM 799 C CA . ALA B 1 6 ? 10.602 -7.363 11.617 1 97.94 6 ALA B CA 1
ATOM 800 C C . ALA B 1 6 ? 11.5 -6.199 12.031 1 97.94 6 ALA B C 1
ATOM 802 O O . ALA B 1 6 ? 11.023 -5.195 12.562 1 97.94 6 ALA B O 1
ATOM 803 N N . ARG B 1 7 ? 12.758 -6.418 11.805 1 98.12 7 ARG B N 1
ATOM 804 C CA . ARG B 1 7 ? 13.672 -5.289 11.93 1 98.12 7 ARG B CA 1
ATOM 805 C C . ARG B 1 7 ? 13.586 -4.375 10.719 1 98.12 7 ARG B C 1
ATOM 807 O O . ARG B 1 7 ? 13.508 -4.848 9.578 1 98.12 7 ARG B O 1
ATOM 814 N N . VAL B 1 8 ? 13.562 -3.107 11.055 1 98.44 8 VAL B N 1
ATOM 815 C CA . VAL B 1 8 ? 13.383 -2.154 9.969 1 98.44 8 VAL B CA 1
ATOM 816 C C . VAL B 1 8 ? 14.438 -1.055 10.055 1 98.44 8 VAL B C 1
ATOM 818 O O . VAL B 1 8 ? 15.047 -0.859 11.109 1 98.44 8 VAL B O 1
ATOM 821 N N . ALA B 1 9 ? 14.68 -0.421 8.883 1 97.94 9 ALA B N 1
ATOM 822 C CA . ALA B 1 9 ? 15.547 0.759 8.891 1 97.94 9 ALA B CA 1
ATOM 823 C C . ALA B 1 9 ? 14.992 1.837 9.82 1 97.94 9 ALA B C 1
ATOM 825 O O . ALA B 1 9 ? 13.781 1.898 10.055 1 97.94 9 ALA B O 1
ATOM 826 N N . ASP B 1 10 ? 15.867 2.715 10.32 1 98.19 10 ASP B N 1
ATOM 827 C CA . ASP B 1 10 ? 15.469 3.809 11.195 1 98.19 10 ASP B CA 1
ATOM 828 C C . ASP B 1 10 ? 14.43 4.699 10.523 1 98.19 10 ASP B C 1
ATOM 830 O O . ASP B 1 10 ? 13.484 5.156 11.172 1 98.19 10 ASP B O 1
ATOM 834 N N . GLU B 1 11 ? 14.578 4.93 9.266 1 98 11 GLU B N 1
ATOM 835 C CA . GLU B 1 11 ? 13.664 5.781 8.508 1 98 11 GLU B CA 1
ATOM 836 C C . GLU B 1 11 ? 12.258 5.184 8.469 1 98 11 GLU B C 1
ATOM 838 O O . GLU B 1 11 ? 11.266 5.902 8.602 1 98 11 GLU B O 1
ATOM 843 N N . THR B 1 12 ? 12.188 3.895 8.25 1 98.44 12 THR B N 1
ATOM 844 C CA . THR B 1 12 ? 10.891 3.225 8.219 1 98.44 12 THR B CA 1
ATOM 845 C C . THR B 1 12 ? 10.203 3.309 9.578 1 98.44 12 THR B C 1
ATOM 847 O O . THR B 1 12 ? 8.992 3.551 9.656 1 98.44 12 THR B O 1
ATOM 850 N N . ALA B 1 13 ? 10.977 3.125 10.625 1 98.56 13 ALA B N 1
ATOM 851 C CA . ALA B 1 13 ? 10.414 3.242 11.969 1 98.56 13 ALA B CA 1
ATOM 852 C C . ALA B 1 13 ? 9.883 4.652 12.219 1 98.56 13 ALA B C 1
ATOM 854 O O . ALA B 1 13 ? 8.82 4.82 12.812 1 98.56 13 ALA B O 1
ATOM 855 N N . ALA B 1 14 ? 10.633 5.621 11.773 1 98.44 14 ALA B N 1
ATOM 856 C CA . ALA B 1 14 ? 10.195 7.004 11.914 1 98.44 14 ALA B CA 1
ATOM 857 C C . ALA B 1 14 ? 8.922 7.262 11.10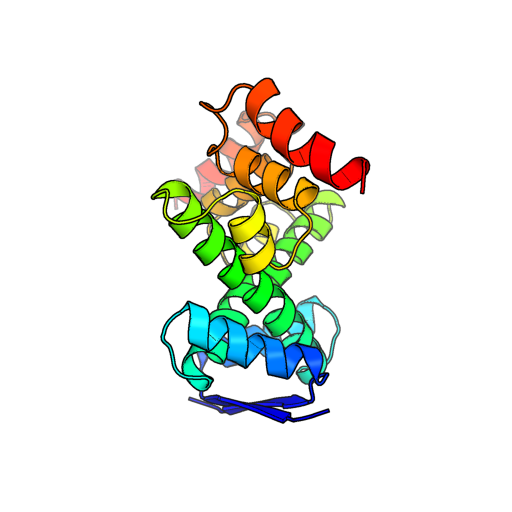9 1 98.44 14 ALA B C 1
ATOM 859 O O . ALA B 1 14 ? 8.047 8.023 11.539 1 98.44 14 ALA B O 1
ATOM 860 N N . ASP B 1 15 ? 8.828 6.621 9.953 1 98.69 15 ASP B N 1
ATOM 861 C CA . ASP B 1 15 ? 7.645 6.758 9.109 1 98.69 15 ASP B CA 1
ATOM 862 C C . ASP B 1 15 ? 6.414 6.16 9.789 1 98.69 15 ASP B C 1
ATOM 864 O O . ASP B 1 15 ? 5.309 6.691 9.656 1 98.69 15 ASP B O 1
ATOM 868 N N . VAL B 1 16 ? 6.527 5.059 10.438 1 98.88 16 VAL B N 1
ATOM 869 C CA . VAL B 1 16 ? 5.418 4.473 11.188 1 98.88 16 VAL B CA 1
ATOM 870 C C . VAL B 1 16 ? 4.871 5.492 12.18 1 98.88 16 VAL B C 1
ATOM 872 O O . VAL B 1 16 ? 3.658 5.707 12.258 1 98.88 16 VAL B O 1
ATOM 875 N N . ASP B 1 17 ? 5.781 6.16 12.883 1 98.69 17 ASP B N 1
ATOM 876 C CA . ASP B 1 17 ? 5.363 7.129 13.891 1 98.69 17 ASP B CA 1
ATOM 877 C C . ASP B 1 17 ? 4.699 8.344 13.242 1 98.69 17 ASP B C 1
ATOM 879 O O . ASP B 1 17 ? 3.684 8.836 13.734 1 98.69 17 ASP B O 1
ATOM 883 N N . ALA B 1 18 ? 5.32 8.82 12.156 1 98.81 18 ALA B N 1
ATOM 884 C CA . ALA B 1 18 ? 4.77 9.984 11.469 1 98.81 18 ALA B CA 1
ATOM 885 C C . ALA B 1 18 ? 3.371 9.688 10.93 1 98.81 18 ALA B C 1
ATOM 887 O O . ALA B 1 18 ? 2.469 10.523 11.047 1 98.81 18 ALA B O 1
ATOM 888 N N . VAL B 1 19 ? 3.143 8.531 10.375 1 98.88 19 VAL B N 1
ATOM 889 C CA . VAL B 1 19 ? 1.852 8.156 9.805 1 98.88 19 VAL B CA 1
ATOM 890 C C . VAL B 1 19 ? 0.838 7.926 10.93 1 98.88 19 VAL B C 1
ATOM 892 O O . VAL B 1 19 ? -0.335 8.281 10.797 1 98.88 19 VAL B O 1
ATOM 895 N N . ALA B 1 20 ? 1.3 7.328 11.992 1 98.88 20 ALA B N 1
ATOM 896 C CA . ALA B 1 20 ? 0.424 7.16 13.156 1 98.88 20 ALA B CA 1
ATOM 897 C C . ALA B 1 20 ? -0.115 8.508 13.633 1 98.88 20 ALA B C 1
ATOM 899 O O . ALA B 1 20 ? -1.295 8.625 13.969 1 98.88 20 ALA B O 1
ATOM 900 N N . GLU B 1 21 ? 0.814 9.492 13.656 1 98.69 21 GLU B N 1
ATOM 901 C CA . GLU B 1 21 ? 0.396 10.836 14.047 1 98.69 21 GLU B CA 1
ATOM 902 C C . GLU B 1 21 ? -0.601 11.414 13.047 1 98.69 21 GLU B C 1
ATOM 904 O O . GLU B 1 21 ? -1.619 11.984 13.438 1 98.69 21 GLU B O 1
ATOM 909 N N . LEU B 1 22 ? -0.278 11.211 11.742 1 98.44 22 LEU B N 1
ATOM 910 C CA . LEU B 1 22 ? -1.162 11.703 10.695 1 98.44 22 LEU B CA 1
ATOM 911 C C . LEU B 1 22 ? -2.568 11.133 10.859 1 98.44 22 LEU B C 1
ATOM 9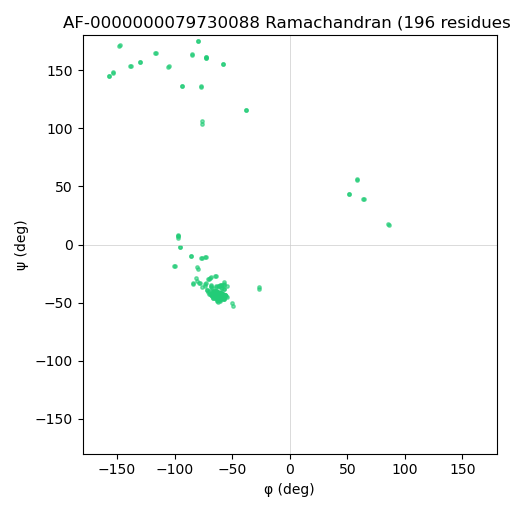13 O O . LEU B 1 22 ? -3.557 11.836 10.633 1 98.44 22 LEU B O 1
ATOM 917 N N . LEU B 1 23 ? -2.676 9.906 11.312 1 98.5 23 LEU B N 1
ATOM 918 C CA . LEU B 1 23 ? -3.941 9.188 11.375 1 98.5 23 LEU B CA 1
ATOM 919 C C . LEU B 1 23 ? -4.582 9.32 12.75 1 98.5 23 LEU B C 1
ATOM 921 O O . LEU B 1 23 ? -5.703 8.859 12.969 1 98.5 23 LEU B O 1
ATOM 925 N N . ASP B 1 24 ? -3.893 9.992 13.633 1 98.25 24 ASP B N 1
ATOM 926 C CA . ASP B 1 24 ? -4.332 10.016 15.023 1 98.25 24 ASP B CA 1
ATOM 927 C C . ASP B 1 24 ? -4.578 8.609 15.555 1 98.25 24 ASP B C 1
ATOM 929 O O . ASP B 1 24 ? -5.633 8.32 16.125 1 98.25 24 ASP B O 1
ATOM 933 N N . ASP B 1 25 ? -3.744 7.629 15.297 1 98.44 25 ASP B N 1
ATOM 934 C CA . ASP B 1 25 ? -3.76 6.23 15.711 1 98.44 25 ASP B CA 1
ATOM 935 C C . ASP B 1 25 ? -2.559 5.902 16.594 1 98.44 25 ASP B C 1
ATOM 937 O O . ASP B 1 25 ? -1.633 6.711 16.719 1 98.44 25 ASP B O 1
ATOM 941 N N . ASP B 1 26 ? -2.65 4.801 17.234 1 98.38 26 ASP B N 1
ATOM 942 C CA . ASP B 1 26 ? -1.446 4.324 17.906 1 98.38 26 ASP B CA 1
ATOM 943 C C . ASP B 1 26 ? -0.558 3.531 16.953 1 98.38 26 ASP B C 1
ATOM 945 O O . ASP B 1 26 ? -1.009 3.109 15.883 1 98.38 26 ASP B O 1
ATOM 949 N N . ARG B 1 27 ? 0.608 3.348 17.312 1 98.25 27 ARG B N 1
ATOM 950 C CA . ARG B 1 27 ? 1.646 2.729 16.484 1 98.25 27 ARG B CA 1
ATOM 951 C C . ARG B 1 27 ? 1.218 1.342 16.016 1 98.25 27 ARG B C 1
ATOM 953 O O . ARG B 1 27 ? 1.368 1.006 14.844 1 98.25 27 ARG B O 1
ATOM 960 N N . SER B 1 28 ? 0.645 0.535 16.891 1 98.12 28 SER B N 1
ATOM 961 C CA . SER B 1 28 ? 0.283 -0.842 16.562 1 98.12 28 SER B CA 1
ATOM 962 C C . SER B 1 28 ? -0.832 -0.894 15.523 1 98.12 28 SER B C 1
ATOM 964 O O . SER B 1 28 ? -0.815 -1.74 14.633 1 98.12 28 SER B O 1
ATOM 966 N N . THR B 1 29 ? -1.759 0.005 15.719 1 98.56 29 THR B N 1
ATOM 967 C CA . THR B 1 29 ? -2.855 0.108 14.766 1 98.56 29 THR B CA 1
ATOM 968 C C . THR B 1 29 ? -2.342 0.545 13.391 1 98.56 29 THR B C 1
ATOM 970 O O . THR B 1 29 ? -2.756 0.003 12.367 1 98.56 29 THR B O 1
ATOM 973 N N . THR B 1 30 ? -1.438 1.491 13.375 1 98.81 30 THR B N 1
ATOM 974 C CA . THR B 1 30 ? -0.857 1.991 12.133 1 98.81 30 THR B CA 1
ATOM 975 C C . THR B 1 30 ? -0.066 0.894 11.422 1 98.81 30 THR B C 1
ATOM 977 O O . THR B 1 30 ? -0.15 0.75 10.203 1 98.81 30 THR B O 1
ATOM 980 N N . ILE B 1 31 ? 0.665 0.133 12.156 1 98.81 31 ILE B N 1
ATOM 981 C CA . ILE B 1 31 ? 1.422 -0.98 11.594 1 98.81 31 ILE B CA 1
ATOM 982 C C . ILE B 1 31 ? 0.468 -1.975 10.938 1 98.81 31 ILE B C 1
ATOM 984 O O . ILE B 1 31 ? 0.708 -2.426 9.812 1 98.81 31 ILE B O 1
ATOM 988 N N . ARG B 1 32 ? -0.666 -2.252 11.602 1 98.56 32 ARG B N 1
ATOM 989 C CA . ARG B 1 32 ? -1.626 -3.211 11.07 1 98.56 32 ARG B CA 1
ATOM 990 C C . ARG B 1 32 ? -2.256 -2.697 9.781 1 98.56 32 ARG B C 1
ATOM 992 O O . ARG B 1 32 ? -2.371 -3.438 8.797 1 98.56 32 ARG B O 1
ATOM 999 N N . LYS B 1 33 ? -2.652 -1.449 9.844 1 98.81 33 LYS B N 1
ATOM 1000 C CA . LYS B 1 33 ? -3.258 -0.85 8.664 1 98.81 33 LYS B CA 1
ATOM 1001 C C . LYS B 1 33 ? -2.27 -0.804 7.5 1 98.81 33 LYS B C 1
ATOM 1003 O O . LYS B 1 33 ? -2.621 -1.133 6.363 1 98.81 33 LYS B O 1
ATOM 1008 N N . ALA B 1 34 ? -1.054 -0.389 7.754 1 98.88 34 ALA B N 1
ATOM 1009 C CA . ALA B 1 34 ? -0.029 -0.296 6.719 1 98.88 34 ALA B CA 1
ATOM 1010 C C . ALA B 1 34 ? 0.301 -1.672 6.148 1 98.88 34 ALA B C 1
ATOM 1012 O O . ALA B 1 34 ? 0.45 -1.826 4.934 1 98.88 34 ALA B O 1
ATOM 1013 N N . LEU B 1 35 ? 0.433 -2.633 7.031 1 98.88 35 LEU B N 1
ATOM 1014 C CA . LEU B 1 35 ? 0.732 -3.992 6.598 1 98.88 35 LEU B CA 1
ATOM 1015 C C . LEU B 1 35 ? -0.351 -4.516 5.656 1 98.88 35 LEU B C 1
ATOM 1017 O O . LEU B 1 35 ? -0.047 -5.098 4.613 1 98.88 35 LEU B O 1
ATOM 1021 N N . GLN B 1 36 ? -1.649 -4.309 6.023 1 98.81 36 GLN B N 1
ATOM 1022 C CA . GLN B 1 36 ? -2.771 -4.762 5.207 1 98.81 36 GLN B CA 1
ATOM 1023 C C . GLN B 1 36 ? -2.754 -4.102 3.832 1 98.81 36 GLN B C 1
ATOM 1025 O O . GLN B 1 36 ? -2.873 -4.781 2.811 1 98.81 36 GLN B O 1
ATOM 1030 N N . GLU B 1 37 ? -2.543 -2.805 3.871 1 98.88 37 GLU B N 1
ATOM 1031 C CA . GLU B 1 37 ? -2.471 -2.078 2.607 1 98.88 37 GLU B CA 1
ATOM 1032 C C . GLU B 1 37 ? -1.286 -2.549 1.767 1 98.88 37 GLU B C 1
ATOM 1034 O O . GLU B 1 37 ? -1.4 -2.689 0.547 1 98.88 37 GLU B O 1
ATOM 1039 N N . GLY B 1 38 ? -0.132 -2.711 2.377 1 98.88 38 GLY B N 1
ATOM 1040 C CA . GLY B 1 38 ? 1.076 -3.115 1.677 1 98.88 38 GLY B CA 1
ATOM 1041 C C . GLY B 1 38 ? 0.981 -4.504 1.077 1 98.88 38 GLY B C 1
ATOM 1042 O O . GLY B 1 38 ? 1.467 -4.742 -0.03 1 98.88 38 GLY B O 1
ATOM 1043 N N . LEU B 1 39 ? 0.362 -5.414 1.858 1 98.94 39 LEU B N 1
ATOM 1044 C CA . LEU B 1 39 ? 0.177 -6.766 1.345 1 98.94 39 LEU B CA 1
ATOM 1045 C C . LEU B 1 39 ? -0.723 -6.762 0.114 1 98.94 39 LEU B C 1
ATOM 1047 O O . LEU B 1 39 ? -0.451 -7.465 -0.862 1 98.94 39 LEU B O 1
ATOM 1051 N N . GLU B 1 40 ? -1.813 -6.016 0.173 1 98.81 40 GLU B N 1
ATOM 1052 C CA . GLU B 1 40 ? -2.689 -5.883 -0.986 1 98.81 40 GLU B CA 1
ATOM 1053 C C . GLU B 1 40 ? -1.933 -5.332 -2.191 1 98.81 40 GLU B C 1
ATOM 1055 O O . GLU B 1 40 ? -2.051 -5.859 -3.299 1 98.81 40 GLU B O 1
ATOM 1060 N N . THR B 1 41 ? -1.105 -4.355 -1.979 1 98.75 41 THR B N 1
ATOM 1061 C CA . THR B 1 41 ? -0.325 -3.727 -3.039 1 98.75 41 THR B CA 1
ATOM 1062 C C . THR B 1 41 ? 0.642 -4.727 -3.666 1 98.75 41 THR B C 1
ATOM 1064 O O . THR B 1 41 ? 0.764 -4.801 -4.891 1 98.75 41 THR B O 1
ATOM 1067 N N . LEU B 1 42 ? 1.288 -5.465 -2.867 1 98.88 42 LEU B N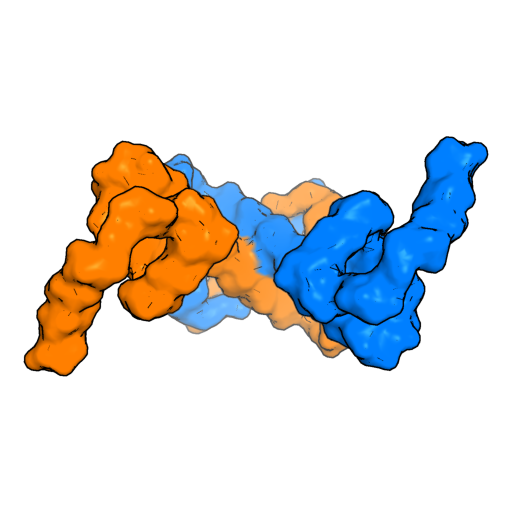 1
ATOM 1068 C CA . LEU B 1 42 ? 2.268 -6.43 -3.354 1 98.88 42 LEU B CA 1
ATOM 1069 C C . LEU B 1 42 ? 1.588 -7.543 -4.145 1 98.88 42 LEU B C 1
ATOM 1071 O O . LEU B 1 42 ? 2.102 -7.977 -5.18 1 98.88 42 LEU B O 1
ATOM 1075 N N . ARG B 1 43 ? 0.421 -8.016 -3.645 1 98.81 43 ARG B N 1
ATOM 1076 C CA . ARG B 1 43 ? -0.34 -9.016 -4.387 1 98.81 43 ARG B CA 1
ATOM 1077 C C . ARG B 1 43 ? -0.697 -8.508 -5.781 1 98.81 43 ARG B C 1
ATOM 1079 O O . ARG B 1 43 ? -0.529 -9.227 -6.77 1 98.81 43 ARG B O 1
ATOM 1086 N N . ILE B 1 44 ? -1.166 -7.336 -5.82 1 98.69 44 ILE B N 1
ATOM 1087 C CA . ILE B 1 44 ? -1.604 -6.754 -7.086 1 98.69 44 ILE B CA 1
ATOM 1088 C C . ILE B 1 44 ? -0.413 -6.617 -8.031 1 98.69 44 ILE B C 1
ATOM 1090 O O . ILE B 1 44 ? -0.526 -6.902 -9.227 1 98.69 44 ILE B O 1
ATOM 1094 N N . ARG B 1 45 ? 0.712 -6.195 -7.527 1 98.56 45 ARG B N 1
ATOM 1095 C CA . ARG B 1 45 ? 1.907 -6.051 -8.352 1 98.56 45 ARG B CA 1
ATOM 1096 C C . ARG B 1 45 ? 2.314 -7.387 -8.969 1 98.56 45 ARG B C 1
ATOM 1098 O O . ARG B 1 45 ? 2.658 -7.453 -10.148 1 98.56 45 ARG B O 1
ATOM 1105 N N . VAL B 1 46 ? 2.285 -8.383 -8.172 1 98.62 46 VAL B N 1
ATOM 1106 C CA . VAL B 1 46 ? 2.617 -9.711 -8.672 1 98.62 46 VAL B CA 1
ATOM 1107 C C . VAL B 1 46 ? 1.606 -10.133 -9.734 1 98.62 46 VAL B C 1
ATOM 1109 O O . VAL B 1 46 ? 1.986 -10.625 -10.797 1 98.62 46 VAL B O 1
ATOM 1112 N N . ALA B 1 47 ? 0.307 -9.969 -9.406 1 98.62 47 ALA B N 1
ATOM 1113 C CA . ALA B 1 47 ? -0.758 -10.336 -10.336 1 98.62 47 ALA B CA 1
ATOM 1114 C C . ALA B 1 47 ? -0.609 -9.594 -11.656 1 98.62 47 ALA B C 1
ATOM 1116 O O . ALA B 1 47 ? -0.725 -10.195 -12.727 1 98.62 47 ALA B O 1
ATOM 1117 N N . VAL B 1 48 ? -0.319 -8.344 -11.602 1 98.19 48 VAL B N 1
ATOM 1118 C CA . VAL B 1 48 ? -0.153 -7.512 -12.789 1 98.19 48 VAL B CA 1
ATOM 1119 C C . VAL B 1 48 ? 1.018 -8.031 -13.617 1 98.19 48 VAL B C 1
ATOM 1121 O O . VAL B 1 48 ? 0.902 -8.18 -14.836 1 98.19 48 VAL B O 1
ATOM 1124 N N . GLN B 1 49 ? 2.113 -8.281 -12.984 1 97.88 49 GLN B N 1
ATOM 1125 C CA . GLN B 1 49 ? 3.305 -8.758 -13.68 1 97.88 49 GLN B CA 1
ATOM 1126 C C . GLN B 1 49 ? 3.043 -10.094 -14.375 1 97.88 49 GLN B C 1
ATOM 1128 O O . GLN B 1 49 ? 3.369 -10.266 -15.547 1 97.88 49 GLN B O 1
ATOM 1133 N N . ARG B 1 50 ? 2.459 -10.984 -13.625 1 97.69 50 ARG B N 1
ATOM 1134 C CA . ARG B 1 50 ? 2.227 -12.312 -14.172 1 97.69 50 ARG B CA 1
ATOM 1135 C C . ARG B 1 50 ? 1.182 -12.273 -15.281 1 97.69 50 ARG B C 1
ATOM 1137 O O . ARG B 1 50 ? 1.26 -13.047 -16.25 1 97.69 50 ARG B O 1
ATOM 1144 N N . PHE B 1 51 ? 0.232 -11.43 -15.141 1 97 51 PHE B N 1
ATOM 1145 C CA . PHE B 1 51 ? -0.783 -11.258 -16.172 1 97 51 PHE B CA 1
ATOM 1146 C C . PHE B 1 51 ? -0.182 -10.641 -17.438 1 97 51 PHE B C 1
ATOM 1148 O O . PHE B 1 51 ? -0.458 -11.086 -18.547 1 97 51 PHE B O 1
ATOM 1155 N N . GLN B 1 52 ? 0.599 -9.68 -17.25 1 95.25 52 GLN B N 1
ATOM 1156 C CA . GLN B 1 52 ? 1.246 -8.969 -18.344 1 95.25 52 GLN B CA 1
ATOM 1157 C C . GLN B 1 52 ? 2.135 -9.906 -19.156 1 95.25 52 GLN B C 1
ATOM 1159 O O . GLN B 1 52 ? 2.24 -9.766 -20.375 1 95.25 52 GLN B O 1
ATOM 1164 N N . THR B 1 53 ? 2.777 -10.883 -18.531 1 95.5 53 THR B N 1
ATOM 1165 C CA . THR B 1 53 ? 3.684 -11.812 -19.203 1 95.5 53 THR B CA 1
ATOM 1166 C C . THR B 1 53 ? 2.914 -12.992 -19.797 1 95.5 53 THR B C 1
ATOM 1168 O O . THR B 1 53 ? 3.492 -13.836 -20.469 1 95.5 53 THR B O 1
ATOM 1171 N N . GLY B 1 54 ? 1.666 -13.039 -19.406 1 93.94 54 GLY B N 1
ATOM 1172 C CA . GLY B 1 54 ? 0.835 -14.117 -19.922 1 93.94 54 GLY B CA 1
ATOM 1173 C C . GLY B 1 54 ? 0.938 -15.391 -19.125 1 93.94 54 GLY B C 1
ATOM 1174 O O . GLY B 1 54 ? 0.51 -16.453 -19.578 1 93.94 54 GLY B O 1
ATOM 1175 N N . ASP B 1 55 ? 1.441 -15.281 -17.938 1 96.75 55 ASP B N 1
ATOM 1176 C CA . ASP B 1 55 ? 1.676 -16.453 -17.109 1 96.75 55 ASP B CA 1
ATOM 1177 C C . ASP B 1 55 ? 0.388 -16.922 -16.422 1 96.75 55 ASP B C 1
ATOM 1179 O O . ASP B 1 55 ? 0.293 -18.047 -15.961 1 96.75 55 ASP B O 1
ATOM 1183 N N . VAL B 1 56 ? -0.574 -16.016 -16.344 1 97 56 VAL B N 1
ATOM 1184 C CA . VAL B 1 56 ? -1.798 -16.359 -15.617 1 97 56 VAL B CA 1
ATOM 1185 C C . VAL B 1 56 ? -3.01 -15.836 -16.391 1 97 56 VAL B C 1
ATOM 1187 O O . VAL B 1 56 ? -2.902 -14.883 -17.156 1 97 56 VAL B O 1
ATOM 1190 N N . SER B 1 57 ? -4.16 -16.516 -16.188 1 95.81 57 SER B N 1
ATOM 1191 C CA . SER B 1 57 ? -5.441 -16.078 -16.734 1 95.81 57 SER B CA 1
ATOM 1192 C C . SER B 1 57 ? -6.051 -14.969 -15.883 1 95.81 57 SER B C 1
ATOM 1194 O O . SER B 1 57 ? -5.52 -14.625 -14.82 1 95.81 57 SER B O 1
ATOM 1196 N N . VAL B 1 58 ? -7.117 -14.5 -16.375 1 95.5 58 VAL B N 1
ATOM 1197 C CA . VAL B 1 58 ? -7.871 -13.484 -15.656 1 95.5 58 VAL B CA 1
ATOM 1198 C C . VAL B 1 58 ? -8.25 -14.008 -14.273 1 95.5 58 VAL B C 1
ATOM 1200 O O . VAL B 1 58 ? -8.055 -13.328 -13.266 1 95.5 58 VAL B O 1
ATOM 1203 N N . SER B 1 59 ? -8.758 -15.211 -14.188 1 96.88 59 SER B N 1
ATOM 1204 C CA . SER B 1 59 ? -9.219 -15.789 -12.93 1 96.88 59 SER B CA 1
ATOM 1205 C C . SER B 1 59 ? -8.055 -16.047 -11.977 1 96.88 59 SER B C 1
ATOM 1207 O O . SER B 1 59 ? -8.172 -15.844 -10.773 1 96.88 59 SER B O 1
ATOM 1209 N N . GLU B 1 60 ? -6.949 -16.453 -12.508 1 97.94 60 GLU B N 1
ATOM 1210 C CA . GLU B 1 60 ? -5.762 -16.703 -11.695 1 97.94 60 GLU B CA 1
ATOM 1211 C C . GLU B 1 60 ? -5.188 -15.406 -11.148 1 97.94 60 GLU B C 1
ATOM 1213 O O . GLU B 1 60 ? -4.75 -15.352 -10 1 97.94 60 GLU B O 1
ATOM 1218 N N . ALA B 1 61 ? -5.148 -14.438 -11.984 1 98.31 61 ALA B N 1
ATOM 1219 C CA . ALA B 1 61 ? -4.676 -13.125 -11.547 1 98.31 61 ALA B CA 1
ATOM 1220 C C . ALA B 1 61 ? -5.539 -12.586 -10.406 1 98.31 61 ALA B C 1
ATOM 1222 O O . ALA B 1 61 ? -5.016 -12.078 -9.414 1 98.31 61 ALA B O 1
ATOM 1223 N N . ALA B 1 62 ? -6.848 -12.75 -10.578 1 98.31 62 ALA B N 1
ATOM 1224 C CA . ALA B 1 62 ? -7.773 -12.344 -9.523 1 98.31 62 ALA B CA 1
ATOM 1225 C C . ALA B 1 62 ? -7.496 -13.102 -8.227 1 98.31 62 ALA B C 1
ATOM 1227 O O . ALA B 1 62 ? -7.547 -12.516 -7.137 1 98.31 62 ALA B O 1
ATOM 1228 N N . GLU B 1 63 ? -7.223 -14.32 -8.328 1 98.56 63 GLU B N 1
ATOM 1229 C CA . GLU B 1 63 ? -6.898 -15.141 -7.168 1 98.56 63 GLU B CA 1
ATOM 1230 C C . GLU B 1 63 ? -5.625 -14.648 -6.484 1 98.56 63 GLU B C 1
ATOM 1232 O O . GLU B 1 63 ? -5.57 -14.539 -5.258 1 98.56 63 GLU B O 1
ATOM 1237 N N . ILE B 1 64 ? -4.621 -14.359 -7.289 1 98.56 64 ILE B N 1
ATOM 1238 C CA . ILE B 1 64 ? -3.361 -13.859 -6.754 1 98.56 64 ILE B CA 1
ATOM 1239 C C . ILE B 1 64 ? -3.598 -12.531 -6.039 1 98.56 64 ILE B C 1
ATOM 1241 O O . ILE B 1 64 ? -3.125 -12.328 -4.918 1 98.56 64 ILE B O 1
ATOM 1245 N N . ALA B 1 65 ? -4.332 -11.648 -6.637 1 98.69 65 ALA B N 1
ATOM 1246 C CA . ALA B 1 65 ? -4.621 -10.32 -6.105 1 98.69 65 ALA B CA 1
ATOM 1247 C C . ALA B 1 65 ? -5.602 -10.398 -4.941 1 98.69 65 ALA B C 1
ATOM 1249 O O . ALA B 1 65 ? -5.785 -9.422 -4.211 1 98.69 65 ALA B O 1
ATOM 1250 N N . ASP B 1 66 ? -6.18 -11.531 -4.746 1 98.38 66 ASP B N 1
ATOM 1251 C CA . ASP B 1 66 ? -7.176 -11.773 -3.711 1 98.38 66 ASP B CA 1
ATOM 1252 C C . ASP B 1 66 ? -8.367 -10.836 -3.871 1 98.38 66 ASP B C 1
ATOM 1254 O O . ASP B 1 66 ? -8.742 -10.125 -2.932 1 98.38 66 ASP B O 1
ATOM 1258 N N . CYS B 1 67 ? -8.945 -10.875 -5.035 1 98.25 67 CYS B N 1
ATOM 1259 C CA . CYS B 1 67 ? -10.102 -10.047 -5.367 1 98.25 67 CYS B CA 1
ATOM 1260 C C . CYS B 1 67 ? -11.023 -10.766 -6.344 1 98.25 67 CYS B C 1
ATOM 1262 O O . CYS B 1 67 ? -10.719 -11.867 -6.805 1 98.25 67 CYS B O 1
ATOM 1264 N N . THR B 1 68 ? -12.156 -10.164 -6.547 1 97.88 68 THR B N 1
ATOM 1265 C CA . THR B 1 68 ? -13.07 -10.742 -7.527 1 97.88 68 THR B CA 1
ATOM 1266 C C . THR B 1 68 ? -12.555 -10.516 -8.945 1 97.88 68 THR B C 1
ATOM 1268 O O . THR B 1 68 ? -11.719 -9.641 -9.18 1 97.88 68 THR B O 1
ATOM 1271 N N . VAL B 1 69 ? -13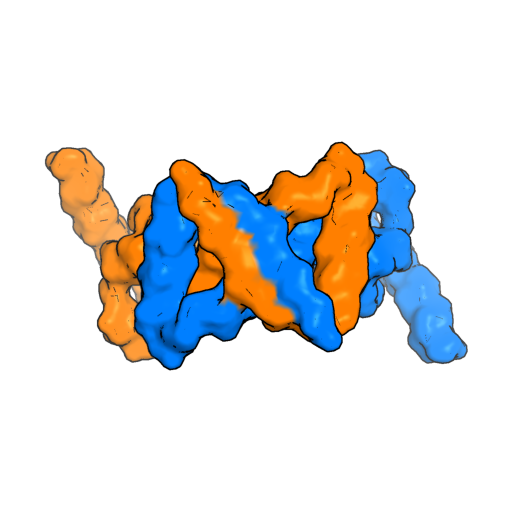.047 -11.281 -9.867 1 96.94 69 VAL B N 1
ATOM 1272 C CA . VAL B 1 69 ? -12.695 -11.109 -11.273 1 96.94 69 VAL B CA 1
ATOM 1273 C C . VAL B 1 69 ? -13.078 -9.703 -11.734 1 96.94 69 VAL B C 1
ATOM 1275 O O . VAL B 1 69 ? -12.32 -9.062 -12.469 1 96.94 69 VAL B O 1
ATOM 1278 N N . ALA B 1 70 ? -14.188 -9.211 -11.242 1 96.06 70 ALA B N 1
ATOM 1279 C CA . ALA B 1 70 ? -14.633 -7.871 -11.609 1 96.06 70 ALA B CA 1
ATOM 1280 C C . ALA B 1 70 ? -13.641 -6.809 -11.141 1 96.06 70 ALA B C 1
ATOM 1282 O O . ALA B 1 70 ? -13.297 -5.895 -11.891 1 96.06 70 ALA B O 1
ATOM 1283 N N . GLU B 1 71 ? -13.195 -6.988 -9.969 1 97.56 71 GLU B N 1
ATOM 1284 C CA . GLU B 1 71 ? -12.203 -6.066 -9.422 1 97.56 71 GLU B CA 1
ATOM 1285 C C . GLU B 1 71 ? -10.891 -6.156 -10.188 1 97.56 71 GLU B C 1
ATOM 1287 O O . GLU B 1 71 ? -10.25 -5.133 -10.445 1 97.56 71 GLU B O 1
ATOM 1292 N N . TRP B 1 72 ? -10.531 -7.32 -10.523 1 97.69 72 TRP B N 1
ATOM 1293 C CA . TRP B 1 72 ? -9.297 -7.512 -11.281 1 97.69 72 TRP B CA 1
ATOM 1294 C C . TRP B 1 72 ? -9.391 -6.836 -12.641 1 97.69 72 TRP B C 1
ATOM 1296 O O . TRP B 1 72 ? -8.438 -6.191 -13.086 1 97.69 72 TRP B O 1
ATOM 1306 N N . LEU B 1 73 ? -10.445 -6.961 -13.273 1 94.88 73 LEU B N 1
ATOM 1307 C CA . LEU B 1 73 ? -10.609 -6.355 -14.594 1 94.88 73 LEU B CA 1
ATOM 1308 C C . LEU B 1 73 ? -10.484 -4.836 -14.508 1 94.88 73 LEU B C 1
ATOM 1310 O O . LEU B 1 73 ? -9.945 -4.203 -15.422 1 94.88 73 LEU B O 1
ATOM 1314 N N . GLU B 1 74 ? -10.969 -4.281 -13.438 1 94.69 74 GLU B N 1
ATOM 1315 C CA . GLU B 1 74 ? -10.781 -2.852 -13.211 1 94.69 74 GLU B CA 1
ATOM 1316 C C . GLU B 1 74 ? -9.305 -2.518 -13.016 1 94.69 74 GLU B C 1
ATOM 1318 O O . GLU B 1 74 ? -8.797 -1.553 -13.594 1 94.69 74 GLU B O 1
ATOM 1323 N N . ILE B 1 75 ? -8.664 -3.273 -12.242 1 96.19 75 ILE B N 1
ATOM 1324 C CA . ILE B 1 75 ? -7.238 -3.088 -11.977 1 96.19 75 ILE B CA 1
ATOM 1325 C C . ILE B 1 75 ? -6.453 -3.215 -13.281 1 96.19 75 ILE B C 1
A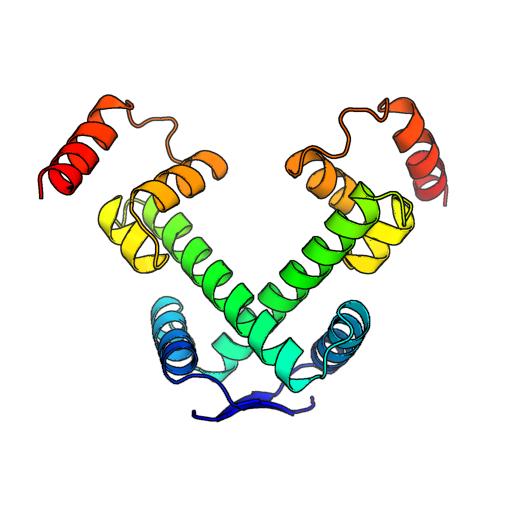TOM 1327 O O . ILE B 1 75 ? -5.574 -2.396 -13.57 1 96.19 75 ILE B O 1
ATOM 1331 N N . ALA B 1 76 ? -6.777 -4.246 -14.023 1 94.81 76 ALA B N 1
ATOM 1332 C CA . ALA B 1 76 ? -6.113 -4.484 -15.305 1 94.81 76 ALA B CA 1
ATOM 1333 C C . ALA B 1 76 ? -6.316 -3.305 -16.25 1 94.81 76 ALA B C 1
ATOM 1335 O O . ALA B 1 76 ? -5.383 -2.898 -16.953 1 94.81 76 ALA B O 1
ATOM 1336 N N . HIS B 1 77 ? -7.516 -2.797 -16.266 1 90.5 77 HIS B N 1
ATOM 1337 C CA . HIS B 1 77 ? -7.82 -1.639 -17.094 1 90.5 77 HIS B CA 1
ATOM 1338 C C . HIS B 1 77 ? -6.992 -0.427 -16.672 1 90.5 77 HIS B C 1
ATOM 1340 O O . HIS B 1 77 ? -6.391 0.24 -17.516 1 90.5 77 HIS B O 1
ATOM 1346 N N . GLU B 1 78 ? -6.922 -0.192 -15.438 1 89.69 78 GLU B N 1
ATOM 1347 C CA . GLU B 1 78 ? -6.188 0.949 -14.898 1 89.69 78 GLU B CA 1
ATOM 1348 C C . GLU B 1 78 ? -4.691 0.828 -15.188 1 89.69 78 GLU B C 1
ATOM 1350 O O . GLU B 1 78 ? -3.984 1.834 -15.258 1 89.69 78 GLU B O 1
ATOM 1355 N N . ASN B 1 79 ? -4.289 -0.381 -15.312 1 91.94 79 ASN B N 1
ATOM 1356 C CA . ASN B 1 79 ? -2.881 -0.636 -15.594 1 91.94 79 ASN B CA 1
ATOM 1357 C C . ASN B 1 79 ? -2.641 -0.849 -17.094 1 91.94 79 ASN B C 1
ATOM 1359 O O . ASN B 1 79 ? -1.58 -1.333 -17.484 1 91.94 79 ASN B O 1
ATOM 1363 N N . ASN B 1 80 ? -3.654 -0.622 -17.875 1 89.5 80 ASN B N 1
ATOM 1364 C CA . ASN B 1 80 ? -3.594 -0.67 -19.344 1 89.5 80 ASN B CA 1
ATOM 1365 C C . ASN B 1 80 ? -3.266 -2.074 -19.844 1 89.5 80 ASN B C 1
ATOM 1367 O O . ASN B 1 80 ? -2.467 -2.236 -20.766 1 89.5 80 ASN B O 1
ATOM 1371 N N . LEU B 1 81 ? -3.754 -3.016 -19.297 1 90.81 81 LEU B N 1
ATOM 1372 C CA . LEU B 1 81 ? -3.48 -4.402 -19.656 1 90.81 81 LEU B CA 1
ATOM 1373 C C . LEU B 1 81 ? -4.605 -4.965 -20.531 1 90.81 81 LEU B C 1
ATOM 1375 O O . LEU B 1 81 ? -4.496 -6.078 -21.047 1 90.81 81 LEU B O 1
ATOM 1379 N N . THR B 1 82 ? -5.75 -4.453 -20.609 1 80.69 82 THR B N 1
ATOM 1380 C CA . THR B 1 82 ? -6.918 -4.984 -21.297 1 80.69 82 THR B CA 1
ATOM 1381 C C . THR B 1 82 ? -7.059 -4.363 -22.672 1 80.69 82 THR B C 1
ATOM 1383 O O . THR B 1 82 ? -8.008 -4.664 -23.406 1 80.69 82 THR B O 1
ATOM 1386 N N . THR B 1 83 ? -6.105 -3.566 -23.172 1 62.62 83 THR B N 1
ATOM 1387 C CA . THR B 1 83 ? -6.359 -2.986 -24.484 1 62.62 83 THR B CA 1
ATOM 1388 C C . THR B 1 83 ? -6.801 -4.059 -25.469 1 62.62 83 THR B C 1
ATOM 1390 O O . THR B 1 83 ? -7.684 -3.826 -26.297 1 62.62 83 THR B O 1
ATOM 1393 N N . GLN B 1 84 ? -5.961 -5.062 -25.5 1 53.22 84 GLN B N 1
ATOM 1394 C CA . GLN B 1 84 ? -6.164 -5.934 -26.656 1 53.22 84 GLN B CA 1
ATOM 1395 C C . GLN B 1 84 ? -7.422 -6.781 -26.484 1 53.22 84 GLN B C 1
ATOM 1397 O O . GLN B 1 84 ? -7.832 -7.477 -27.422 1 53.22 84 GLN B O 1
ATOM 1402 N N . TYR B 1 85 ? -7.773 -7.188 -25.281 1 51.28 85 TYR B N 1
ATOM 1403 C CA . TYR B 1 85 ? -8.812 -8.211 -25.203 1 51.28 85 TYR B CA 1
ATOM 1404 C C . TYR B 1 85 ? -10.188 -7.609 -25.453 1 51.28 85 TYR B C 1
ATOM 1406 O O . TYR B 1 85 ? -10.523 -6.562 -24.906 1 51.28 85 TYR B O 1
ATOM 1414 N N . ALA B 1 86 ? -10.75 -7.852 -26.578 1 46.16 86 ALA B N 1
ATOM 1415 C CA . ALA B 1 86 ? -12.141 -7.57 -26.938 1 46.16 86 ALA B CA 1
ATOM 1416 C C . ALA B 1 86 ? -13.07 -7.844 -25.75 1 46.16 86 ALA B C 1
ATOM 1418 O O . ALA B 1 86 ? -12.875 -8.805 -25.016 1 46.16 86 ALA B O 1
ATOM 1419 N N . PRO B 1 87 ? -13.812 -6.816 -25.141 1 47.81 87 PRO B N 1
ATOM 1420 C CA . PRO B 1 87 ? -14.844 -7.055 -24.125 1 47.81 87 PRO B CA 1
ATOM 1421 C C . PRO B 1 87 ? -15.484 -8.43 -24.25 1 47.81 87 PRO B C 1
ATOM 1423 O O . PRO B 1 87 ? -15.938 -9 -23.25 1 47.81 87 PRO B O 1
ATOM 1426 N N . GLU B 1 88 ? -15.68 -8.844 -25.406 1 44.28 88 GLU B N 1
ATOM 1427 C CA . GLU B 1 88 ? -16.359 -10.102 -25.703 1 44.28 88 GLU B CA 1
ATOM 1428 C C . GLU B 1 88 ? -15.602 -11.297 -25.141 1 44.28 88 GLU B C 1
ATOM 1430 O O . GLU B 1 88 ? -16.203 -12.289 -24.734 1 44.28 88 GLU B O 1
ATOM 1435 N N . GLU B 1 89 ? -14.336 -11.32 -25.219 1 48.44 89 GLU B N 1
ATOM 1436 C CA . GLU B 1 89 ? -13.602 -12.484 -24.734 1 48.44 89 GLU B CA 1
ATOM 1437 C C . GLU B 1 89 ? -13.5 -12.469 -23.203 1 48.44 89 GLU B C 1
ATOM 1439 O O . GLU B 1 89 ? -13.469 -13.531 -22.578 1 48.44 89 GLU B O 1
ATOM 1444 N N . LEU B 1 90 ? -13.422 -11.375 -22.562 1 50.22 90 LEU B N 1
ATOM 1445 C CA . LEU B 1 90 ? -13.469 -11.273 -21.109 1 50.22 90 LEU B CA 1
ATOM 1446 C C . LEU B 1 90 ? -14.867 -11.57 -20.578 1 50.22 90 LEU B C 1
ATOM 1448 O O . LEU B 1 90 ? -15.023 -12.141 -19.5 1 50.22 90 LEU B O 1
ATOM 1452 N N . ALA B 1 91 ? -15.891 -11.086 -21.234 1 47.03 91 ALA B N 1
ATOM 1453 C CA . ALA B 1 91 ? -17.297 -11.383 -20.922 1 47.03 91 ALA B CA 1
ATOM 1454 C C . ALA B 1 91 ? -17.562 -12.883 -20.969 1 47.03 91 ALA B C 1
ATOM 1456 O O . ALA B 1 91 ? -18.344 -13.406 -20.188 1 47.03 91 ALA B O 1
ATOM 1457 N N . ASP B 1 92 ? -17.062 -13.469 -21.938 1 44.78 92 ASP B N 1
ATOM 1458 C CA . ASP B 1 92 ? -17.328 -14.906 -22.016 1 44.78 92 ASP B CA 1
ATOM 1459 C C . ASP B 1 92 ? -16.797 -15.633 -20.797 1 44.78 92 ASP B C 1
ATOM 1461 O O . ASP B 1 92 ? -17.453 -16.547 -20.266 1 44.78 92 ASP B O 1
ATOM 1465 N N . ASP B 1 93 ? -15.656 -15.125 -20.297 1 46.53 93 ASP B N 1
ATOM 1466 C CA . ASP B 1 93 ? -15.188 -15.812 -19.094 1 46.53 93 ASP B CA 1
ATOM 1467 C C . ASP B 1 93 ? -15.93 -15.328 -17.859 1 46.53 93 ASP B C 1
ATOM 1469 O O . ASP B 1 93 ? -16.109 -16.094 -16.906 1 46.53 93 ASP B O 1
ATOM 1473 N N . ALA B 1 94 ? -16.375 -14.094 -17.766 1 47.88 94 ALA B N 1
ATOM 1474 C CA . ALA B 1 94 ? -17.188 -13.609 -16.656 1 47.88 94 ALA B CA 1
ATOM 1475 C C . ALA B 1 94 ? -18.625 -14.148 -16.75 1 47.88 94 ALA B C 1
ATOM 1477 O O . ALA B 1 94 ? -19.281 -14.32 -15.727 1 47.88 94 ALA B O 1
ATOM 1478 N N . ALA B 1 95 ? -19.219 -14.312 -17.906 1 44.22 95 ALA B N 1
ATOM 1479 C CA . ALA B 1 95 ? -20.531 -14.906 -18.062 1 44.22 95 ALA B CA 1
ATOM 1480 C C . ALA B 1 95 ? -20.594 -16.312 -17.453 1 44.22 95 ALA B C 1
ATOM 1482 O O . ALA B 1 95 ? -21.625 -16.734 -16.938 1 44.22 95 ALA B O 1
ATOM 1483 N N . THR B 1 96 ? -19.578 -17.031 -17.469 1 40.03 96 THR B N 1
ATOM 1484 C CA . THR B 1 96 ? -19.594 -18.344 -16.844 1 40.03 96 THR B CA 1
ATOM 1485 C C . THR B 1 96 ? -19.672 -18.203 -15.32 1 40.03 96 THR B C 1
ATOM 1487 O O . THR B 1 96 ? -20.328 -19.016 -14.656 1 40.03 96 THR B O 1
ATOM 1490 N N . VAL B 1 97 ? -19.172 -17.156 -14.664 1 38.06 97 VAL B N 1
ATOM 1491 C CA . VAL B 1 97 ? -19.172 -17.047 -13.211 1 38.06 97 VAL B CA 1
ATOM 1492 C C . VAL B 1 97 ? -20.516 -16.5 -12.727 1 38.06 97 VAL B C 1
ATOM 1494 O O . VAL B 1 97 ? -21.016 -16.938 -11.688 1 38.06 97 VAL B O 1
ATOM 1497 N N . ARG B 1 98 ? -21.156 -15.672 -13.414 1 41.28 98 ARG B N 1
ATOM 1498 C CA . ARG B 1 98 ? -22.484 -15.281 -12.938 1 41.28 98 ARG B CA 1
ATOM 1499 C C . ARG B 1 98 ? -23.469 -16.422 -13.086 1 41.28 98 ARG B C 1
ATOM 1501 O O . ARG B 1 98 ? -24.594 -16.359 -12.578 1 41.28 98 ARG B O 1
ATOM 1508 N N . GLU B 1 99 ? -23.25 -17.234 -14.055 1 35.69 99 GLU B N 1
ATOM 1509 C CA . GLU B 1 99 ? -24.203 -18.328 -14.18 1 35.69 99 GLU B CA 1
ATOM 1510 C C . GLU B 1 99 ? -23.953 -19.406 -13.133 1 35.69 99 GLU B C 1
ATOM 1512 O O . GLU B 1 99 ? -24.719 -20.375 -13.023 1 35.69 99 GLU B O 1
ATOM 1517 N N . LEU B 1 100 ? -22.75 -19.25 -12.477 1 32.09 100 LEU B N 1
ATOM 1518 C CA . LEU B 1 100 ? -22.734 -20.219 -11.375 1 32.09 100 LEU B CA 1
ATOM 1519 C C . LEU B 1 100 ? -23.328 -19.594 -10.109 1 32.09 100 LEU B C 1
ATOM 1521 O O . LEU B 1 100 ? -23 -18.469 -9.758 1 32.09 100 LEU B O 1
#

Secondary structure (DSSP, 8-state):
--EEEEE--HHHHHHHHHHHHHHT--HHHHHHHHHHHHHHHHHHHHHHHHHHTTSS-HHHHHHHHTS-HHHHHHHHHHTT--TTS-HHHHHHHHHHHHT-/--EEEEE--HHHHHHHHHHHHHHT--HHHHHHHHHHHHHHHHHHHHHHHHHHTTSS-HHHHHHHHTS-HHHHHHHHHHTT--TTS-HHHHHHHHHHHHT-